Protein AF-A0A9J6B007-F1 (afdb_monomer)

Sequence (286 aa):
MLKQKTQLHWFQEGDANTKYFHALVRGRRRRLFIHQIHNENEECIQGEDNIAHAARAHFQGFFIGQEERVNEDILQLIPRSVTQEQNQSLQAMPTIEELKTVVFSMNPNSAAGPDGMGESFFMSAGISLRKEGNIHWASWESLSFPIDEGGIGFRNLNDVCKALQFKQWWNFRTKNSLWGQYLRAKYCQRANPIAKKFDSGQSLIWKYMMQNKHTMESHISWKLNSVSCQFWWDNWLAIGPLSHHINISVRFNNSSVSQFLIQGSWIEGMLRQHVPPHLVRKILNL

Foldseek 3Di:
DCVVVPLDDDPDPPPDPDPVVVVVVVVLCVLQPDQWFAAPVRDIFGDPVRLVVRVVVQVVPVVVDPPPPPPCVVVVVVPPPADPVNVVVVPDDDDPVRVVVVLCPDDQPDDDDPVRDGSVVSNVVDDDDDDDDDPPDDDLVQQCDPVVSPHVPHHRVVVVVLVVLLVVVVCLVPPPHRVNRSCCSRQVVPHDPQRGDDDSPDDPSSNSNRVCVVVNQLVDEDDLVDQQAFQQQHRPLNPHGVVVVDDPPDDDDRDTPVVQDDPNAGPLVVCVVPDPPVVSVSVNVD

Mean predicted aligned error: 17.23 Å

Secondary structure (DSSP, 8-state):
--HHHH-----SSTT---HHHHHHHHHHHHHT---EEE-TT--EEESHHHHHHHHHHHHHHHHS-------GGGGGGS---S-HHHHHHHHSPPPHHHHHHHHHHS-TTSPP-TT---HHHHHHTS----------PPPHHHHTS-GGGTS--PPPHHHHHHHHHHHHHHHHHH---HHHHHHHHHH-TTS-TTTPPP-TTS-HHHHHHHHHHHHHHHT----TT-TT-BTTTS--SSSS-GGGSS-TTS-----BGGGGEETTEE-HHHHHHHS-HHHHHHHHT-

Structure (mmCIF, N/CA/C/O backbone):
data_AF-A0A9J6B007-F1
#
_entry.id   AF-A0A9J6B007-F1
#
loop_
_atom_site.group_PDB
_atom_site.id
_atom_site.type_symbol
_atom_site.label_atom_id
_atom_site.label_alt_id
_atom_site.label_comp_id
_atom_site.label_asym_id
_atom_site.label_entity_id
_atom_site.label_seq_id
_atom_site.pdbx_PDB_ins_code
_atom_site.Cartn_x
_atom_site.Cartn_y
_atom_site.Cartn_z
_atom_site.occupancy
_atom_site.B_iso_or_equiv
_atom_site.auth_seq_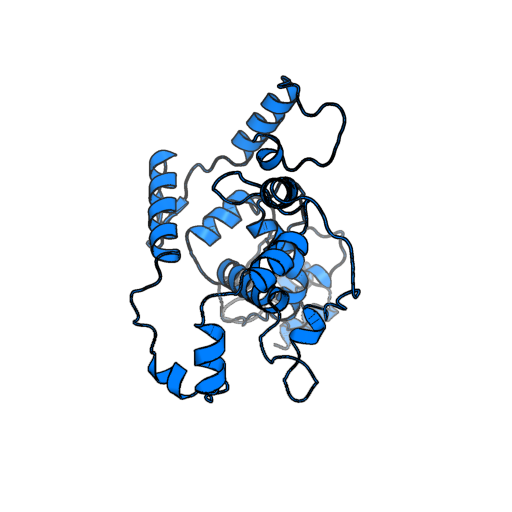id
_atom_site.auth_comp_id
_atom_site.auth_asym_id
_atom_site.auth_atom_id
_atom_site.pdbx_PDB_model_num
ATOM 1 N N . MET A 1 1 ? -7.713 22.031 21.524 1.00 40.72 1 MET A N 1
ATOM 2 C CA . MET A 1 1 ? -8.161 21.793 20.127 1.00 40.72 1 MET A CA 1
ATOM 3 C C . MET A 1 1 ? -7.049 21.921 19.064 1.00 40.72 1 MET A C 1
ATOM 5 O O . MET A 1 1 ? -7.009 21.102 18.156 1.00 40.72 1 MET A O 1
ATOM 9 N N . LEU A 1 2 ? -6.111 22.881 19.147 1.00 36.78 2 LEU A N 1
ATOM 10 C CA . LEU A 1 2 ? -5.024 23.040 18.150 1.00 36.78 2 LEU A CA 1
ATOM 11 C C . LEU A 1 2 ? -3.841 22.059 18.315 1.00 36.78 2 LEU A C 1
ATOM 13 O O . LEU A 1 2 ? -3.191 21.726 17.328 1.00 36.78 2 LEU A O 1
ATOM 17 N N . LYS A 1 3 ? -3.640 21.504 19.518 1.00 38.84 3 LYS A N 1
ATOM 18 C CA . LYS A 1 3 ? -2.631 20.470 19.834 1.00 38.84 3 LYS A CA 1
ATOM 19 C C . LYS A 1 3 ? -2.788 19.176 19.011 1.00 38.84 3 LYS A C 1
ATOM 21 O O . LYS A 1 3 ? -1.799 18.579 18.606 1.00 38.84 3 LYS A O 1
ATOM 26 N N . GLN A 1 4 ? -4.024 18.770 18.700 1.00 41.25 4 GLN A N 1
ATOM 27 C CA . GLN A 1 4 ? -4.300 17.609 17.834 1.00 41.25 4 GLN A CA 1
ATOM 28 C C . GLN A 1 4 ? -4.013 17.891 16.349 1.00 41.25 4 GLN A C 1
ATOM 30 O O . GLN A 1 4 ? -3.715 16.966 15.596 1.00 41.25 4 GLN A O 1
ATOM 35 N N . LYS A 1 5 ? -4.066 19.159 15.914 1.00 40.66 5 LYS A N 1
ATOM 36 C CA . LYS A 1 5 ? -3.877 19.542 14.505 1.00 40.66 5 LYS A CA 1
ATOM 37 C C . LYS A 1 5 ? -2.405 19.683 14.101 1.00 40.66 5 LYS A C 1
ATOM 39 O O . LYS A 1 5 ? -2.116 19.665 12.906 1.00 40.66 5 LYS A O 1
ATOM 44 N N . THR A 1 6 ? -1.477 19.817 15.051 1.00 47.88 6 THR A N 1
ATOM 45 C CA . THR A 1 6 ? -0.079 20.190 14.760 1.00 47.88 6 THR A CA 1
ATOM 46 C C . THR A 1 6 ? 0.936 19.040 14.789 1.00 47.88 6 THR A C 1
ATOM 48 O O . THR A 1 6 ? 2.002 19.215 14.207 1.00 47.88 6 THR A O 1
ATOM 51 N N . GLN A 1 7 ? 0.627 17.867 15.370 1.00 47.12 7 GLN A N 1
ATOM 52 C CA . GLN A 1 7 ? 1.520 16.681 15.453 1.00 47.12 7 GLN A CA 1
ATOM 53 C C . GLN A 1 7 ? 3.013 17.009 15.723 1.00 47.12 7 GLN A C 1
ATOM 55 O O . GLN A 1 7 ? 3.903 16.435 15.095 1.00 47.12 7 GLN A O 1
ATOM 60 N N . LEU A 1 8 ? 3.306 17.940 16.638 1.00 40.19 8 LEU A N 1
ATOM 61 C CA . LEU A 1 8 ? 4.673 18.311 17.023 1.00 40.19 8 LEU A CA 1
ATOM 62 C C . LEU A 1 8 ? 4.908 17.980 18.499 1.00 40.19 8 LEU A C 1
ATOM 64 O O . LEU A 1 8 ? 4.163 18.425 19.366 1.00 40.19 8 LEU A O 1
ATOM 68 N N . HIS A 1 9 ? 5.955 17.196 18.764 1.00 38.97 9 HIS A N 1
ATOM 69 C CA . HIS A 1 9 ? 6.338 16.719 20.095 1.00 38.97 9 HIS A CA 1
ATOM 70 C C . HIS A 1 9 ? 7.473 17.565 20.696 1.00 38.97 9 HIS A C 1
ATOM 72 O O . HIS A 1 9 ? 8.446 17.017 21.199 1.00 38.97 9 HIS A O 1
ATOM 78 N N . TRP A 1 10 ? 7.384 18.895 20.611 1.00 43.38 10 TRP A N 1
ATOM 79 C CA .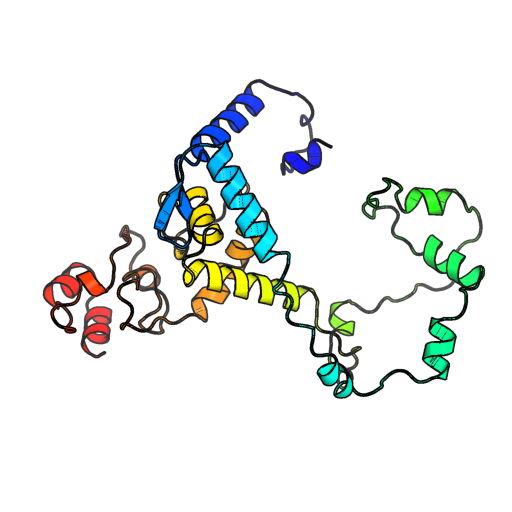 TRP A 1 10 ? 8.344 19.795 21.261 1.00 43.38 10 TRP A CA 1
ATOM 80 C C . TRP A 1 10 ? 7.592 20.775 22.157 1.00 43.38 10 TRP A C 1
ATOM 82 O O . TRP A 1 10 ? 6.838 21.638 21.710 1.00 43.38 10 TRP A O 1
ATOM 92 N N . PHE A 1 11 ? 7.742 20.515 23.450 1.00 41.44 11 PHE A N 1
ATOM 93 C CA . PHE A 1 11 ? 7.058 21.118 24.578 1.00 41.44 11 PHE A CA 1
ATOM 94 C C . PHE A 1 11 ? 7.972 22.209 25.134 1.00 41.44 11 PHE A C 1
ATOM 96 O O . PHE A 1 11 ? 8.909 21.871 25.843 1.00 41.44 11 PHE A O 1
ATOM 103 N N . GLN A 1 12 ? 7.741 23.472 24.750 1.00 40.38 12 GLN A N 1
ATOM 104 C CA . GLN A 1 12 ? 7.971 24.656 25.605 1.00 40.38 12 GLN A CA 1
ATOM 105 C C . GLN A 1 12 ? 7.639 26.019 24.967 1.00 40.38 12 GLN A C 1
ATOM 107 O O . GLN A 1 12 ? 7.780 27.013 25.652 1.00 40.38 12 GLN A O 1
ATOM 112 N N . GLU A 1 13 ? 7.125 26.113 23.731 1.00 37.84 13 GLU A N 1
ATOM 113 C CA . GLU A 1 13 ? 6.651 27.410 23.172 1.00 37.84 13 GLU A CA 1
ATOM 114 C C . GLU A 1 13 ? 5.420 27.283 22.243 1.00 37.84 13 GLU A C 1
ATOM 116 O O . GLU A 1 13 ? 5.118 28.148 21.422 1.00 37.84 13 GLU A O 1
ATOM 121 N N . GLY A 1 14 ? 4.689 26.169 22.335 1.00 41.31 14 GLY A N 1
ATOM 122 C CA . GLY A 1 14 ? 3.718 25.726 21.324 1.00 41.31 14 GLY A CA 1
ATOM 123 C C . GLY A 1 14 ? 2.384 26.478 21.227 1.00 41.31 14 GLY A C 1
ATOM 124 O O . GLY A 1 14 ? 1.476 25.942 20.595 1.00 41.31 14 GLY A O 1
ATOM 125 N N . ASP A 1 15 ? 2.247 27.665 21.823 1.00 43.34 15 ASP A N 1
ATOM 126 C CA . ASP A 1 15 ? 0.985 28.431 21.834 1.00 43.34 15 ASP A CA 1
ATOM 127 C C . ASP A 1 15 ? 1.060 29.778 21.086 1.00 43.34 15 ASP A C 1
ATOM 129 O O . ASP A 1 15 ? 0.048 30.443 20.866 1.00 43.34 15 ASP A O 1
ATOM 133 N N . ALA A 1 16 ? 2.243 30.186 20.613 1.00 49.12 16 ALA A N 1
ATOM 134 C CA . ALA A 1 16 ? 2.380 31.433 19.866 1.00 49.12 16 ALA A CA 1
ATOM 135 C C . ALA A 1 16 ? 2.059 31.234 18.371 1.00 49.12 16 ALA A C 1
ATOM 137 O O . ALA A 1 16 ? 2.747 30.515 17.644 1.00 49.12 16 ALA A O 1
ATOM 138 N N . ASN A 1 17 ? 1.033 31.934 17.881 1.00 47.94 17 ASN A N 1
ATOM 139 C CA . ASN A 1 17 ? 0.617 31.985 16.474 1.00 47.94 17 ASN A CA 1
ATOM 140 C C . ASN A 1 17 ? 1.615 32.792 15.607 1.00 47.94 17 ASN A C 1
ATOM 142 O O . ASN A 1 17 ? 1.296 33.854 15.071 1.00 47.94 17 ASN A O 1
ATOM 146 N N . THR A 1 18 ? 2.869 32.341 15.525 1.00 61.72 18 THR A N 1
ATOM 147 C CA . THR A 1 18 ? 3.968 33.112 14.926 1.00 61.72 18 THR A CA 1
ATOM 148 C C . THR A 1 18 ? 3.932 33.125 13.392 1.00 61.72 18 THR A C 1
ATOM 150 O O . THR A 1 18 ? 3.437 32.206 12.729 1.00 61.72 18 THR A O 1
ATOM 153 N N . LYS A 1 19 ? 4.544 34.159 12.790 1.00 66.38 19 LYS A N 1
ATOM 154 C CA . LYS A 1 19 ? 4.758 34.256 11.330 1.00 66.38 19 LYS A CA 1
ATOM 155 C C . LYS A 1 19 ? 5.472 33.019 10.760 1.00 66.38 19 LYS A C 1
ATOM 157 O O . LYS A 1 19 ? 5.214 32.654 9.612 1.00 66.38 19 LYS A O 1
ATOM 162 N N . TYR A 1 20 ? 6.318 32.367 11.562 1.00 63.69 20 TYR A N 1
ATOM 163 C CA . TYR A 1 20 ? 7.012 31.128 11.214 1.00 63.69 20 TYR A CA 1
ATOM 164 C C . TYR A 1 20 ? 6.032 29.974 10.952 1.00 63.69 20 TYR A C 1
ATOM 166 O O . TYR A 1 20 ? 6.089 29.357 9.885 1.00 63.69 20 TYR A O 1
ATOM 174 N N . PHE A 1 21 ? 5.061 29.741 11.844 1.00 58.62 21 PHE A N 1
ATOM 175 C CA . PHE A 1 21 ? 4.048 28.697 11.646 1.00 58.62 21 PHE A CA 1
ATOM 176 C C . PHE A 1 21 ? 3.160 28.976 10.428 1.00 58.62 21 PHE A C 1
ATOM 178 O O . PHE A 1 21 ? 2.920 28.075 9.622 1.00 58.62 21 PHE A O 1
ATOM 185 N N . HIS A 1 22 ? 2.752 30.231 10.208 1.00 68.81 22 HIS A N 1
ATOM 186 C CA . HIS A 1 22 ? 2.016 30.617 8.993 1.00 68.81 22 HIS A CA 1
ATOM 187 C C . HIS A 1 22 ? 2.833 30.421 7.714 1.00 68.81 22 HIS A C 1
ATOM 189 O O . HIS A 1 22 ? 2.282 30.046 6.677 1.00 68.81 22 HIS A O 1
ATOM 195 N N . ALA A 1 23 ? 4.143 30.675 7.741 1.00 68.50 23 ALA A N 1
ATOM 196 C CA . ALA A 1 23 ? 5.026 30.421 6.604 1.00 68.50 23 ALA A CA 1
ATOM 197 C C . ALA A 1 23 ? 5.160 28.916 6.312 1.00 68.50 23 ALA A C 1
ATOM 199 O O . ALA A 1 23 ? 5.027 28.513 5.155 1.00 68.50 23 ALA A O 1
ATOM 200 N N . LEU A 1 24 ? 5.319 28.085 7.347 1.00 64.12 24 LEU A N 1
ATOM 201 C CA . LEU A 1 24 ? 5.351 26.622 7.240 1.00 64.12 24 LEU A CA 1
ATOM 202 C C . LEU A 1 24 ? 4.040 26.052 6.685 1.00 64.12 24 LEU A C 1
ATOM 204 O O . LEU A 1 24 ? 4.060 25.246 5.752 1.00 64.12 24 LEU A O 1
ATOM 208 N N . VAL A 1 25 ? 2.896 26.503 7.208 1.00 61.72 25 VAL A N 1
ATOM 209 C CA . VAL A 1 25 ? 1.567 26.083 6.735 1.00 61.72 25 VAL A CA 1
ATOM 210 C C . VAL A 1 25 ? 1.342 26.524 5.289 1.00 61.72 25 VAL A C 1
ATOM 212 O O . VAL A 1 25 ? 0.914 25.706 4.476 1.00 61.72 25 VAL A O 1
ATOM 215 N N . ARG A 1 26 ? 1.682 27.768 4.919 1.00 71.31 26 ARG A N 1
ATOM 216 C CA . ARG A 1 26 ? 1.598 28.244 3.522 1.00 71.31 26 ARG A CA 1
ATOM 217 C C . ARG A 1 26 ? 2.539 27.484 2.589 1.00 71.31 26 ARG A C 1
ATOM 219 O O . ARG A 1 26 ? 2.165 27.190 1.457 1.00 71.31 26 ARG A O 1
ATOM 226 N N . GLY A 1 27 ? 3.742 27.145 3.051 1.00 67.44 27 GLY A N 1
ATOM 227 C CA . GLY A 1 27 ? 4.690 26.306 2.317 1.00 67.44 27 GLY A CA 1
ATOM 228 C C . GLY A 1 27 ? 4.136 24.903 2.069 1.00 67.44 27 GLY A C 1
ATOM 229 O O . GLY A 1 27 ? 4.145 24.429 0.932 1.00 67.44 27 GLY A O 1
ATOM 230 N N . ARG A 1 28 ? 3.563 24.269 3.102 1.00 64.62 28 ARG A N 1
ATOM 231 C CA . ARG A 1 28 ? 2.862 22.983 2.964 1.00 64.62 28 ARG A CA 1
ATOM 232 C C . ARG A 1 28 ? 1.667 23.078 2.023 1.00 64.62 28 ARG A C 1
ATOM 234 O O . ARG A 1 28 ? 1.557 22.231 1.149 1.00 64.62 28 ARG A O 1
ATOM 241 N N . ARG A 1 29 ? 0.807 24.093 2.166 1.00 66.62 29 ARG A N 1
ATOM 242 C CA . ARG A 1 29 ? -0.369 24.286 1.299 1.00 66.62 29 ARG A CA 1
ATOM 243 C C . ARG A 1 29 ? 0.030 24.428 -0.167 1.00 66.62 29 ARG A C 1
ATOM 245 O O . ARG A 1 29 ? -0.530 23.721 -0.987 1.00 66.62 29 ARG A O 1
ATOM 252 N N . ARG A 1 30 ? 1.048 25.240 -0.481 1.00 70.25 30 ARG A N 1
ATOM 253 C CA . ARG A 1 30 ? 1.569 25.371 -1.855 1.00 70.25 30 ARG A CA 1
ATOM 254 C C . ARG A 1 30 ? 2.119 24.056 -2.403 1.00 70.25 30 ARG A C 1
ATOM 256 O O . ARG A 1 30 ? 1.820 23.698 -3.531 1.00 70.25 30 ARG A O 1
ATOM 263 N N . ARG A 1 31 ? 2.896 23.315 -1.608 1.00 64.38 31 ARG A N 1
ATOM 264 C CA . ARG A 1 31 ? 3.483 22.031 -2.035 1.00 64.38 31 ARG A CA 1
ATOM 265 C C . ARG A 1 31 ? 2.446 20.912 -2.202 1.00 64.38 31 ARG A C 1
ATOM 267 O O . ARG A 1 31 ? 2.670 19.986 -2.976 1.00 64.38 31 ARG A O 1
ATOM 274 N N . LEU A 1 32 ? 1.363 20.961 -1.433 1.00 61.88 32 LEU A N 1
ATOM 275 C CA . LEU A 1 32 ? 0.311 19.942 -1.409 1.00 61.88 32 LEU A CA 1
ATOM 276 C C . LEU A 1 32 ? -0.916 20.338 -2.239 1.00 61.88 32 LEU A C 1
ATOM 278 O O . LEU A 1 32 ? -1.914 19.624 -2.187 1.00 61.88 32 LEU A O 1
ATOM 282 N N . PHE A 1 33 ? -0.859 21.462 -2.959 1.00 75.19 33 PHE A N 1
ATOM 283 C CA . PHE A 1 33 ? -1.954 21.915 -3.803 1.00 75.19 33 PHE A CA 1
ATOM 284 C C . PHE A 1 33 ? -2.137 20.948 -4.975 1.00 75.19 33 PHE A C 1
ATOM 286 O O . PHE A 1 33 ? -1.169 20.550 -5.625 1.00 75.19 33 PHE A O 1
ATOM 293 N N . ILE A 1 34 ? -3.381 20.545 -5.214 1.00 76.06 34 ILE A N 1
ATOM 294 C CA . ILE A 1 34 ? -3.740 19.599 -6.268 1.00 76.06 34 ILE A CA 1
ATOM 295 C C . ILE A 1 34 ? -4.436 20.401 -7.355 1.00 76.06 34 ILE A C 1
ATOM 297 O O . ILE A 1 34 ? -5.525 20.916 -7.136 1.00 76.06 34 ILE A O 1
ATOM 301 N N . HIS A 1 35 ? -3.786 20.524 -8.510 1.00 80.50 35 HIS A N 1
ATOM 302 C CA . HIS A 1 35 ? -4.323 21.293 -9.633 1.00 80.50 35 HIS A CA 1
ATOM 303 C C . HIS A 1 35 ? -5.437 20.543 -10.373 1.00 80.50 35 HIS A C 1
ATOM 305 O O . HIS A 1 35 ? -6.400 21.162 -10.815 1.00 80.50 35 HIS A O 1
ATOM 311 N N . GLN A 1 36 ? -5.301 19.219 -10.493 1.00 83.50 36 GLN A N 1
ATOM 312 C CA . GLN A 1 36 ? -6.248 18.361 -11.197 1.00 83.50 36 GLN A CA 1
ATOM 313 C C . GLN A 1 36 ? -6.203 16.922 -10.672 1.00 83.50 36 GLN A C 1
ATOM 315 O O . GLN A 1 36 ? -5.173 16.483 -10.146 1.00 83.50 36 GLN A O 1
ATOM 320 N N . ILE A 1 37 ? -7.303 16.194 -10.841 1.00 82.44 37 ILE A N 1
ATOM 321 C CA . ILE A 1 37 ? -7.431 14.747 -10.600 1.00 82.44 37 ILE A CA 1
ATOM 322 C C . ILE A 1 37 ? -8.117 14.103 -11.812 1.00 82.44 37 ILE A C 1
ATOM 324 O O . ILE A 1 37 ? -8.832 14.796 -12.528 1.00 82.44 37 ILE A O 1
ATOM 328 N N . HIS A 1 38 ? -7.945 12.798 -12.025 1.00 78.81 38 HIS A N 1
ATOM 329 C CA . HIS A 1 38 ? -8.751 12.049 -12.993 1.00 78.81 38 HIS A CA 1
ATOM 330 C C . HIS A 1 38 ? -9.739 11.143 -12.253 1.00 78.81 38 HIS A C 1
ATOM 332 O O . HIS A 1 38 ? -9.398 10.574 -11.211 1.00 78.81 38 HIS A O 1
ATOM 338 N N . ASN A 1 39 ? -10.968 11.034 -12.755 1.00 76.19 39 ASN A N 1
ATOM 339 C CA . ASN A 1 39 ? -11.951 10.099 -12.205 1.00 76.19 39 ASN A CA 1
ATOM 340 C C . ASN A 1 39 ? -11.747 8.670 -12.750 1.00 76.19 39 ASN A C 1
ATOM 342 O O . ASN A 1 39 ? -10.788 8.388 -13.468 1.00 76.19 39 ASN A O 1
ATOM 346 N N . GLU A 1 40 ? -12.631 7.748 -12.362 1.00 72.25 40 GLU A N 1
ATOM 347 C CA . GLU A 1 40 ? -12.581 6.336 -12.780 1.00 72.25 40 GLU A CA 1
ATOM 348 C C . GLU A 1 40 ? -12.834 6.145 -14.287 1.00 72.25 40 GLU A C 1
ATOM 350 O O . GLU A 1 40 ? -12.397 5.145 -14.846 1.00 72.25 40 GLU A O 1
ATOM 355 N N . ASN A 1 41 ? -13.439 7.138 -14.948 1.00 78.12 41 ASN A N 1
ATOM 356 C CA . ASN A 1 41 ? -13.678 7.181 -16.393 1.00 78.12 41 ASN A CA 1
ATOM 357 C C . ASN A 1 41 ? -12.581 7.960 -17.153 1.00 78.12 41 ASN A C 1
ATOM 359 O O . ASN A 1 41 ? -12.782 8.347 -18.298 1.00 78.12 41 ASN A O 1
ATOM 363 N N . GLU A 1 42 ? -11.437 8.225 -16.509 1.00 75.94 42 GLU A N 1
ATOM 364 C CA . GLU A 1 42 ? -10.293 8.994 -17.034 1.00 75.94 42 GLU A CA 1
ATOM 365 C C . GLU A 1 42 ? -10.553 10.486 -17.329 1.00 75.94 42 GLU A C 1
ATOM 367 O O . GLU A 1 42 ? -9.658 11.201 -17.795 1.00 75.94 42 GLU A O 1
ATOM 372 N N . GLU A 1 43 ? -11.721 11.017 -16.971 1.00 82.06 43 GLU A N 1
ATOM 373 C CA . GLU A 1 43 ? -12.053 12.426 -17.178 1.00 82.06 43 GLU A CA 1
ATOM 374 C C . GLU A 1 43 ? -11.252 13.326 -16.229 1.00 82.06 43 GLU A C 1
ATOM 376 O O . GLU A 1 43 ? -11.123 13.054 -15.031 1.00 82.06 43 GLU A O 1
ATOM 381 N N . CYS A 1 44 ? -10.720 14.426 -16.767 1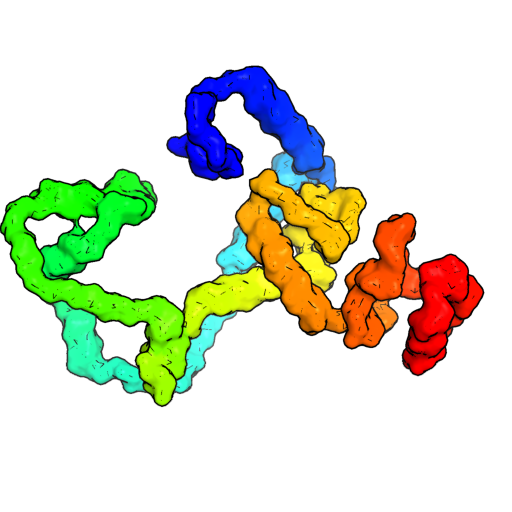.00 84.62 44 CYS A N 1
ATOM 382 C CA . CYS A 1 44 ? -9.938 15.396 -16.008 1.00 84.62 44 CYS A CA 1
ATOM 383 C C . CYS A 1 44 ? -10.856 16.339 -15.218 1.00 84.62 44 CYS A C 1
ATOM 385 O O . CYS A 1 44 ? -11.651 17.081 -15.792 1.00 84.62 44 CYS A O 1
ATOM 387 N N . ILE A 1 45 ? -10.704 16.347 -13.895 1.00 86.19 45 ILE A N 1
ATOM 388 C CA . ILE A 1 45 ? -11.424 17.223 -12.973 1.00 86.19 45 ILE A CA 1
ATOM 389 C C . ILE A 1 45 ? -10.458 18.288 -12.457 1.00 86.19 45 ILE A C 1
ATOM 391 O O . ILE A 1 45 ? -9.441 17.985 -11.827 1.00 86.19 45 ILE A O 1
ATOM 395 N N . GLN A 1 46 ? -10.809 19.550 -12.696 1.00 86.44 46 GLN A N 1
ATOM 396 C CA . GLN A 1 46 ? -10.050 20.725 -12.271 1.00 86.44 46 GLN A CA 1
ATOM 397 C C . GLN A 1 46 ? -10.904 21.639 -11.387 1.00 86.44 46 GLN A C 1
ATOM 399 O O . GLN A 1 46 ? -12.132 21.667 -11.497 1.00 86.44 46 GLN A O 1
ATOM 404 N N . GLY A 1 47 ? -10.237 22.408 -10.526 1.00 85.00 47 GLY A N 1
ATOM 405 C CA . GLY A 1 47 ? -10.873 23.333 -9.584 1.00 85.00 47 GLY A CA 1
ATOM 406 C C . GLY A 1 47 ? -11.067 22.731 -8.190 1.00 85.00 47 GLY A C 1
ATOM 407 O O . GLY A 1 47 ? -11.443 21.570 -8.046 1.00 85.00 47 GLY A O 1
ATOM 408 N N . GLU A 1 48 ? -10.796 23.529 -7.153 1.00 78.06 48 GLU A N 1
ATOM 409 C CA . GLU A 1 48 ? -10.783 23.081 -5.751 1.00 78.06 48 GLU A CA 1
ATOM 410 C C . GLU A 1 48 ? -12.130 22.483 -5.315 1.00 78.06 48 GLU A C 1
ATOM 412 O O . GLU A 1 48 ? -12.158 21.388 -4.751 1.00 78.06 48 GLU A O 1
ATOM 417 N N . ASP A 1 49 ? -13.242 23.139 -5.658 1.00 83.75 49 ASP A N 1
ATOM 418 C CA . ASP A 1 49 ? -14.589 22.685 -5.294 1.00 83.75 49 ASP A CA 1
ATOM 419 C C . ASP A 1 49 ? -14.985 21.386 -6.002 1.00 83.75 49 ASP A C 1
ATOM 421 O O . ASP A 1 49 ? -15.542 20.479 -5.377 1.00 83.75 49 ASP A O 1
ATOM 425 N N . ASN A 1 50 ? -14.641 21.255 -7.284 1.00 83.75 50 ASN A N 1
ATOM 426 C CA . ASN A 1 50 ? -14.921 20.055 -8.071 1.00 83.75 50 ASN A CA 1
ATOM 427 C C . ASN A 1 50 ? -14.098 18.864 -7.567 1.00 83.75 50 ASN A C 1
ATOM 429 O O . ASN A 1 50 ? -14.629 17.767 -7.394 1.00 83.75 50 ASN A O 1
ATOM 433 N N . ILE A 1 51 ? -12.816 19.093 -7.259 1.00 84.56 51 ILE A N 1
ATOM 434 C CA . ILE A 1 51 ? -11.929 18.090 -6.657 1.00 84.56 51 ILE A CA 1
ATOM 435 C C . ILE A 1 51 ? -12.471 17.654 -5.290 1.00 84.56 51 ILE A C 1
ATOM 437 O O . ILE A 1 51 ? -12.513 16.457 -4.993 1.00 84.56 51 ILE A O 1
ATOM 441 N N . ALA A 1 52 ? -12.921 18.600 -4.461 1.00 81.56 52 ALA A N 1
ATOM 442 C CA . ALA A 1 52 ? -13.517 18.302 -3.163 1.00 81.56 52 ALA A CA 1
ATOM 443 C C . ALA A 1 52 ? -14.834 17.521 -3.297 1.00 81.56 52 ALA A C 1
ATOM 445 O O . ALA A 1 52 ? -15.061 16.573 -2.542 1.00 81.56 52 ALA A O 1
ATOM 446 N N . HIS A 1 53 ? -15.692 17.882 -4.255 1.00 85.31 53 HIS A N 1
ATOM 447 C CA . HIS A 1 53 ? -16.939 17.171 -4.527 1.00 85.31 53 HIS A CA 1
ATOM 448 C C . HIS A 1 53 ? -16.680 15.731 -4.984 1.00 85.31 53 HIS A C 1
ATOM 450 O O . HIS A 1 53 ? -17.224 14.804 -4.385 1.00 85.31 53 HIS A O 1
ATOM 456 N N . ALA A 1 54 ? -15.789 15.535 -5.958 1.00 85.19 54 ALA A N 1
ATOM 457 C CA . ALA A 1 54 ? -15.408 14.212 -6.447 1.00 85.19 54 ALA A CA 1
ATOM 458 C C . ALA A 1 54 ? -14.813 13.335 -5.334 1.00 85.19 54 ALA A C 1
ATOM 460 O O . ALA A 1 54 ? -15.173 12.166 -5.198 1.00 85.19 54 ALA A O 1
ATOM 461 N N . ALA A 1 55 ? -13.954 13.909 -4.484 1.00 79.12 55 ALA A N 1
ATOM 462 C CA . ALA A 1 55 ? -13.417 13.203 -3.327 1.00 79.12 55 ALA A CA 1
ATOM 463 C C . ALA A 1 55 ? -14.526 12.793 -2.345 1.00 79.12 55 ALA A C 1
ATOM 465 O O . ALA A 1 55 ? -14.552 11.643 -1.910 1.00 79.12 55 ALA A O 1
ATOM 466 N N . ARG A 1 56 ? -15.456 13.701 -2.010 1.00 81.19 56 ARG A N 1
ATOM 467 C CA . ARG A 1 56 ? -16.585 13.390 -1.115 1.00 81.19 56 ARG A CA 1
ATOM 468 C C . ARG A 1 56 ? -17.453 12.263 -1.665 1.00 81.19 56 ARG A C 1
ATOM 470 O O . ARG A 1 56 ? -17.687 11.313 -0.928 1.00 81.19 56 ARG A O 1
ATOM 477 N N . ALA A 1 57 ? -17.864 12.342 -2.929 1.00 83.12 57 ALA A N 1
ATOM 478 C CA . ALA A 1 57 ? -18.711 11.331 -3.561 1.00 83.12 57 ALA A CA 1
ATOM 479 C C . ALA A 1 57 ? -18.036 9.948 -3.571 1.00 83.12 57 ALA A C 1
ATOM 481 O O . ALA A 1 57 ? -18.635 8.960 -3.149 1.00 83.12 57 ALA A O 1
ATOM 482 N N . HIS A 1 58 ? -16.757 9.889 -3.960 1.00 77.94 58 HIS A N 1
ATOM 483 C CA . HIS A 1 58 ? -15.994 8.639 -3.975 1.00 77.94 58 HIS A CA 1
ATOM 484 C C . HIS A 1 58 ? -15.849 8.034 -2.574 1.00 77.94 58 HIS A C 1
ATOM 486 O O . HIS A 1 58 ? -16.100 6.847 -2.384 1.00 77.94 58 HIS A O 1
ATOM 492 N N . PHE A 1 59 ? -15.469 8.832 -1.568 1.00 75.44 59 PHE A N 1
ATOM 493 C CA . PHE A 1 59 ? -15.319 8.310 -0.208 1.00 75.44 59 PHE A CA 1
ATOM 494 C C . PHE A 1 59 ? -16.658 7.970 0.444 1.00 75.44 59 PHE A C 1
ATOM 496 O O . PHE A 1 59 ? -16.708 7.007 1.201 1.00 75.44 59 PHE A O 1
ATOM 503 N N . GLN A 1 60 ? -17.740 8.691 0.138 1.00 77.75 60 GLN A N 1
ATOM 504 C CA . GLN A 1 60 ? -19.081 8.306 0.576 1.00 77.75 60 GLN A CA 1
ATOM 505 C C . GLN A 1 60 ? -19.443 6.920 0.047 1.00 77.75 60 GLN A C 1
ATOM 507 O O . GLN A 1 60 ? -19.738 6.056 0.859 1.00 77.75 60 GLN A O 1
ATOM 512 N N . GLY A 1 61 ? -19.320 6.663 -1.257 1.00 71.06 61 GLY A N 1
ATOM 513 C CA . GLY A 1 61 ? -19.576 5.327 -1.812 1.00 71.06 61 GLY A CA 1
ATOM 514 C C . GLY A 1 61 ? -18.577 4.253 -1.358 1.00 71.06 61 GLY A C 1
ATOM 515 O O . GLY A 1 61 ? -18.899 3.073 -1.341 1.00 71.06 61 GLY A O 1
ATOM 516 N N . PHE A 1 62 ? -17.359 4.634 -0.967 1.00 69.69 62 PHE A N 1
ATOM 517 C CA . PHE A 1 62 ? -16.379 3.692 -0.422 1.00 69.69 62 PHE A CA 1
ATOM 518 C C . PHE A 1 62 ? -16.685 3.282 1.027 1.00 69.69 62 PHE A C 1
ATOM 520 O O . PHE A 1 62 ? -16.467 2.129 1.397 1.00 69.69 62 PHE A O 1
ATOM 527 N N . PHE A 1 63 ? -17.132 4.225 1.865 1.00 63.03 63 PHE A N 1
ATOM 528 C CA . PHE A 1 63 ? -17.432 3.982 3.282 1.00 63.03 63 PHE A CA 1
ATOM 529 C C . PHE A 1 63 ? -18.868 3.507 3.519 1.00 63.03 63 PHE A C 1
ATOM 531 O O . PHE A 1 63 ? -19.113 2.775 4.475 1.00 63.03 63 PHE A O 1
ATOM 538 N N . ILE A 1 64 ? -19.798 3.897 2.651 1.00 67.12 64 ILE A N 1
ATOM 539 C CA . ILE A 1 64 ? -21.138 3.326 2.556 1.00 67.12 64 ILE A CA 1
ATOM 540 C C . ILE A 1 64 ? -20.973 2.105 1.650 1.00 67.12 64 ILE A C 1
ATOM 542 O O . ILE A 1 64 ? -21.059 2.218 0.433 1.00 67.12 64 ILE A O 1
ATOM 546 N N . GLY A 1 65 ? -20.590 0.967 2.236 1.00 55.34 65 GLY A N 1
ATOM 547 C CA . GLY A 1 65 ? -20.416 -0.282 1.491 1.00 55.34 65 GLY A CA 1
ATOM 548 C C . GLY A 1 65 ? -21.642 -0.597 0.630 1.00 55.34 65 GLY A C 1
ATOM 549 O O . GLY A 1 65 ? -22.746 -0.147 0.934 1.00 55.34 65 GLY A O 1
ATOM 550 N N . GLN A 1 66 ? -21.448 -1.358 -0.452 1.00 57.16 66 GLN A N 1
ATOM 551 C CA . GLN A 1 66 ? -22.577 -1.830 -1.256 1.00 57.16 66 GLN A CA 1
ATOM 552 C C . GLN A 1 66 ? -23.593 -2.525 -0.345 1.00 57.16 66 GLN A C 1
ATOM 554 O O . GLN A 1 66 ? -23.188 -3.243 0.570 1.00 57.16 66 GLN A O 1
ATOM 559 N N . GLU A 1 67 ? -24.890 -2.310 -0.585 1.00 56.41 67 GLU A N 1
ATOM 560 C CA . GLU A 1 67 ? -26.001 -2.983 0.106 1.00 56.41 67 GLU A CA 1
ATOM 561 C C . GLU A 1 67 ? -26.056 -4.491 -0.221 1.00 56.41 67 GLU A C 1
ATOM 563 O O . GLU A 1 67 ? -27.114 -5.067 -0.469 1.00 56.41 67 GLU A O 1
ATOM 568 N N . GLU A 1 68 ? -24.918 -5.178 -0.234 1.00 60.12 68 GLU A N 1
ATOM 569 C CA . GLU A 1 68 ? -24.923 -6.618 -0.079 1.00 60.12 68 GLU A CA 1
ATOM 570 C C . GLU A 1 68 ? -25.381 -6.877 1.353 1.00 60.12 68 GLU A C 1
ATOM 572 O O . GLU A 1 68 ? -24.659 -6.604 2.317 1.00 60.12 68 GLU A O 1
ATOM 577 N N . ARG A 1 69 ? -26.628 -7.344 1.499 1.00 59.16 69 ARG A N 1
ATOM 578 C CA . ARG A 1 69 ? -27.123 -7.875 2.770 1.00 59.16 69 ARG A CA 1
ATOM 579 C C . ARG A 1 69 ? -26.044 -8.798 3.317 1.00 59.16 69 ARG A C 1
ATOM 581 O O . ARG A 1 69 ? -25.663 -9.758 2.647 1.00 59.16 69 ARG A O 1
ATOM 588 N N . VAL A 1 70 ? -25.545 -8.487 4.511 1.00 60.34 70 VAL A N 1
ATOM 589 C CA . VAL A 1 70 ? -24.655 -9.394 5.229 1.00 60.34 70 VAL A CA 1
ATOM 590 C C . VAL A 1 70 ? -25.384 -10.727 5.287 1.00 60.34 70 VAL A C 1
ATOM 592 O O . VAL A 1 70 ? -26.507 -10.794 5.782 1.00 60.34 70 VAL A O 1
ATOM 595 N N . ASN A 1 71 ? -24.795 -11.762 4.690 1.00 67.19 71 ASN A N 1
ATOM 596 C CA . ASN A 1 71 ? -25.391 -13.083 4.721 1.00 67.19 71 ASN A CA 1
ATOM 597 C C . ASN A 1 71 ? -25.302 -13.605 6.160 1.00 67.19 71 ASN A C 1
ATOM 599 O O . ASN A 1 71 ? -24.273 -14.143 6.570 1.00 67.19 71 ASN A O 1
ATOM 603 N N . GLU A 1 72 ? -26.369 -13.403 6.930 1.00 69.69 72 GLU A N 1
ATOM 604 C CA . GLU A 1 72 ? -26.469 -13.848 8.318 1.00 69.69 72 GLU A CA 1
ATOM 605 C C . GLU A 1 72 ? -26.488 -15.377 8.442 1.00 69.69 72 GLU A C 1
ATOM 607 O O . GLU A 1 72 ? -26.194 -15.892 9.519 1.00 69.69 72 GLU A O 1
ATOM 612 N N . ASP A 1 73 ? -26.712 -16.123 7.352 1.00 75.56 73 ASP A N 1
ATOM 613 C CA . ASP A 1 73 ? -26.626 -17.587 7.366 1.00 75.56 73 ASP A CA 1
ATOM 614 C C . ASP A 1 73 ? -25.214 -18.057 7.747 1.00 75.56 73 ASP A C 1
ATOM 616 O O . ASP A 1 73 ? -25.056 -19.104 8.373 1.00 75.56 73 ASP A O 1
ATOM 620 N N . ILE A 1 74 ? -24.172 -17.257 7.467 1.00 71.88 74 ILE A N 1
ATOM 621 C CA . ILE A 1 74 ? -22.804 -17.574 7.905 1.00 71.88 74 ILE A CA 1
ATOM 622 C C . ILE A 1 74 ? -22.659 -17.541 9.432 1.00 71.88 74 ILE A C 1
ATOM 624 O O . ILE A 1 74 ? -21.807 -18.237 9.983 1.00 71.88 74 ILE A O 1
ATOM 628 N N . LEU A 1 75 ? -23.498 -16.767 10.130 1.00 66.56 75 LEU A N 1
ATOM 629 C CA . LEU A 1 75 ? -23.502 -16.710 11.592 1.00 66.56 75 LEU A CA 1
ATOM 630 C C . LEU A 1 75 ? -24.031 -18.016 12.196 1.00 66.56 75 LEU A C 1
ATOM 632 O O . LEU A 1 75 ? -23.668 -18.340 13.322 1.00 66.56 75 LEU A O 1
ATOM 636 N N . GLN A 1 76 ? -24.811 -18.804 11.444 1.00 72.44 76 GLN A N 1
ATOM 637 C CA . GLN A 1 76 ? -25.259 -20.134 11.876 1.00 72.44 76 GLN A CA 1
ATOM 638 C C . GLN A 1 76 ? -24.116 -21.160 11.914 1.00 72.44 76 GLN A C 1
ATOM 640 O O . GLN A 1 76 ? -24.224 -22.170 12.606 1.00 72.44 76 GLN A O 1
ATOM 645 N N . LEU A 1 77 ? -23.011 -20.906 11.200 1.00 73.88 77 LEU A N 1
ATOM 646 C CA . LEU A 1 77 ? -21.807 -21.744 11.253 1.00 73.88 77 LEU A CA 1
ATOM 647 C C . LEU A 1 77 ? -20.957 -21.475 12.499 1.00 73.88 77 LEU A C 1
ATOM 649 O O . LEU A 1 77 ? -20.058 -22.259 12.803 1.00 73.88 77 LEU A O 1
ATOM 653 N N . ILE A 1 78 ? -21.205 -20.368 13.206 1.00 71.06 78 ILE A N 1
ATOM 654 C CA . ILE A 1 78 ? -20.507 -20.056 14.449 1.00 71.06 78 ILE A CA 1
ATOM 655 C C . ILE A 1 78 ? -21.130 -20.928 15.547 1.00 71.06 78 ILE A C 1
ATOM 657 O O . ILE A 1 78 ? -22.315 -20.767 15.852 1.00 71.06 78 ILE A O 1
ATOM 661 N N . PRO A 1 79 ? -20.371 -21.859 16.151 1.00 72.31 79 PRO A N 1
ATOM 662 C CA . PRO A 1 79 ? -20.898 -22.692 17.218 1.00 72.31 79 PRO A CA 1
ATOM 663 C C . PRO A 1 79 ? -21.374 -21.816 18.380 1.00 72.31 79 PRO A C 1
ATOM 665 O O . PRO A 1 79 ? -20.753 -20.813 18.735 1.00 72.31 79 PRO A O 1
ATOM 668 N N . ARG A 1 80 ? -22.512 -22.192 18.967 1.00 69.25 80 ARG A N 1
ATOM 669 C CA . ARG A 1 80 ? -23.141 -21.452 20.061 1.00 69.25 80 ARG A CA 1
ATOM 670 C C . ARG A 1 80 ? -22.309 -21.616 21.335 1.00 69.25 80 ARG A C 1
ATOM 672 O O . ARG A 1 80 ? -22.517 -22.550 22.100 1.00 69.25 80 ARG A O 1
ATOM 679 N N . SER A 1 81 ? -21.365 -20.703 21.542 1.00 71.69 81 SER A N 1
ATOM 680 C CA . SER A 1 81 ? -20.423 -20.738 22.672 1.00 71.69 81 SER A CA 1
ATOM 681 C C . SER A 1 81 ? -20.969 -20.136 23.971 1.00 71.69 81 SER A C 1
ATOM 683 O O . SER A 1 81 ? -20.308 -20.235 24.998 1.00 71.69 81 SER A O 1
ATOM 685 N N . VAL A 1 82 ? -22.152 -19.509 23.939 1.00 75.44 82 VAL A N 1
ATOM 686 C CA . VAL A 1 82 ? -22.784 -18.882 25.112 1.00 75.44 82 VAL A CA 1
ATOM 687 C C . VAL A 1 82 ? -24.082 -19.612 25.445 1.00 75.44 82 VAL A C 1
ATOM 689 O O . VAL A 1 82 ? -24.984 -19.712 24.601 1.00 75.44 82 VAL A O 1
ATOM 692 N N . THR A 1 83 ? -24.179 -20.138 26.667 1.00 85.44 83 THR A N 1
ATOM 693 C CA . THR A 1 83 ? -25.389 -20.826 27.138 1.00 85.44 83 THR A CA 1
ATOM 694 C C . THR A 1 83 ? -26.529 -19.838 27.373 1.00 85.44 83 THR A C 1
ATOM 696 O O . THR A 1 83 ? -26.334 -18.623 27.470 1.00 85.44 83 THR A O 1
ATOM 699 N N . GLN A 1 84 ? -27.755 -20.355 27.463 1.00 80.56 84 GLN A N 1
ATOM 700 C CA . GLN A 1 84 ? -28.920 -19.525 27.758 1.00 80.56 84 GLN A CA 1
ATOM 701 C C . GLN A 1 84 ? -28.772 -18.835 29.126 1.00 80.56 84 GLN A C 1
ATOM 703 O O . GLN A 1 84 ? -29.106 -17.656 29.227 1.00 80.56 84 GLN A O 1
ATOM 708 N N . GLU A 1 85 ? -28.214 -19.512 30.141 1.00 83.19 85 GLU A N 1
ATOM 709 C CA . GLU A 1 85 ? -27.968 -18.891 31.451 1.00 83.19 85 GLU A CA 1
ATOM 710 C C . GLU A 1 85 ? -26.902 -17.794 31.383 1.00 83.19 85 GLU A C 1
ATOM 712 O O . GLU A 1 85 ? -27.079 -16.732 31.976 1.00 83.19 85 GLU A O 1
ATOM 717 N N . GLN A 1 86 ? -25.816 -18.001 30.630 1.00 77.56 86 GLN A N 1
ATOM 718 C CA . GLN A 1 86 ? -24.787 -16.972 30.449 1.00 77.56 86 GLN A CA 1
ATOM 719 C C . GLN A 1 86 ? -25.355 -15.736 29.745 1.00 77.56 86 GLN A C 1
ATOM 721 O O . GLN A 1 86 ? -25.096 -14.614 30.172 1.00 77.56 86 GLN A O 1
ATOM 726 N N . ASN A 1 87 ? -26.188 -15.927 28.718 1.00 80.81 87 ASN A N 1
ATOM 727 C CA . ASN A 1 87 ? -26.878 -14.819 28.058 1.00 80.81 87 ASN A CA 1
ATOM 728 C C . ASN A 1 87 ? -27.847 -14.094 28.999 1.00 80.81 87 ASN A C 1
ATOM 730 O O . ASN A 1 87 ? -27.890 -12.867 28.987 1.00 80.81 87 ASN A O 1
ATOM 734 N N . GLN A 1 88 ? -28.601 -14.822 29.827 1.00 84.31 88 GLN A N 1
ATOM 735 C CA . GLN A 1 88 ? -29.476 -14.214 30.835 1.00 84.31 88 GLN A CA 1
ATOM 736 C C . GLN A 1 88 ? -28.677 -13.411 31.867 1.00 84.31 88 GLN A C 1
ATOM 738 O O . GLN A 1 88 ? -29.093 -12.317 32.234 1.00 84.31 88 GLN A O 1
ATOM 743 N N . SER A 1 89 ? -27.511 -13.911 32.281 1.00 80.62 89 SER A N 1
ATOM 744 C CA . SER A 1 89 ? -26.608 -13.194 33.183 1.00 80.62 89 SER A CA 1
ATOM 745 C C . SER A 1 89 ? -26.013 -11.937 32.541 1.00 80.62 89 SER A C 1
ATOM 747 O O . SER A 1 89 ? -25.911 -10.920 33.213 1.00 80.62 89 SER A O 1
ATOM 749 N N . LEU A 1 90 ? -25.637 -11.981 31.258 1.00 74.19 90 LEU A N 1
ATOM 750 C CA . LEU A 1 90 ? -25.076 -10.836 30.524 1.00 74.19 90 LEU A CA 1
ATOM 751 C C . LEU A 1 90 ? -26.121 -9.758 30.192 1.00 74.19 90 LEU A C 1
ATOM 753 O O . LEU A 1 90 ? -25.765 -8.603 29.977 1.00 74.19 90 LEU A O 1
ATOM 757 N N . GLN A 1 91 ? -27.399 -10.138 30.115 1.00 76.25 91 GLN A N 1
ATOM 758 C CA . GLN A 1 91 ? -28.525 -9.226 29.880 1.00 76.25 91 GLN A CA 1
ATOM 759 C C . GLN A 1 91 ? -29.172 -8.718 31.176 1.00 76.25 91 GLN A C 1
ATOM 761 O O . GLN A 1 91 ? -30.063 -7.868 31.118 1.00 76.25 91 GLN A O 1
ATOM 766 N N . ALA A 1 92 ? -28.765 -9.239 32.336 1.00 81.19 92 ALA A N 1
ATOM 767 C CA . ALA A 1 92 ? -29.261 -8.769 33.618 1.00 81.19 92 ALA A CA 1
ATOM 768 C C . ALA A 1 92 ? -28.821 -7.319 33.867 1.00 81.19 92 ALA A C 1
ATOM 770 O O . ALA A 1 92 ? -27.755 -6.883 33.433 1.00 81.19 92 ALA A O 1
ATOM 771 N N . MET A 1 93 ? -29.655 -6.560 34.581 1.00 73.06 93 MET A N 1
ATOM 772 C CA . MET A 1 93 ? -29.282 -5.214 35.009 1.00 73.06 93 MET A CA 1
ATOM 773 C C . MET A 1 93 ? -28.053 -5.294 35.925 1.00 73.06 93 MET A C 1
ATOM 775 O O . MET A 1 93 ? -28.089 -6.064 36.890 1.00 73.06 93 MET A O 1
ATOM 779 N N . PRO A 1 94 ? -26.997 -4.503 35.662 1.00 74.25 94 PRO A N 1
ATOM 780 C CA . PRO A 1 94 ? -25.793 -4.538 36.476 1.00 74.25 94 PRO A CA 1
ATOM 781 C C . PRO A 1 94 ? -26.115 -4.082 37.896 1.00 74.25 94 PRO A C 1
ATOM 783 O O . PRO A 1 94 ? -26.909 -3.156 38.116 1.00 74.25 94 PRO A O 1
ATOM 786 N N . THR A 1 95 ? -25.497 -4.737 38.873 1.00 79.00 95 THR A N 1
ATOM 787 C CA . THR A 1 95 ? -25.684 -4.376 40.279 1.00 79.00 95 THR A CA 1
ATOM 788 C C . THR A 1 95 ? -24.950 -3.078 40.597 1.00 79.00 95 THR A C 1
ATOM 790 O O . THR A 1 95 ? -24.018 -2.658 39.902 1.00 79.00 95 THR A O 1
ATOM 793 N N . ILE A 1 96 ? -25.360 -2.408 41.675 1.00 72.94 96 ILE A N 1
ATOM 794 C CA . ILE A 1 96 ? -24.710 -1.160 42.083 1.00 72.94 96 ILE A CA 1
ATOM 795 C C . ILE A 1 96 ? -23.246 -1.402 42.484 1.00 72.94 96 ILE A C 1
ATOM 797 O O . ILE A 1 96 ? -22.404 -0.522 42.311 1.00 72.94 96 ILE A O 1
ATOM 801 N N . GLU A 1 97 ? -22.921 -2.596 42.979 1.00 72.75 97 GLU A N 1
ATOM 802 C CA . GLU A 1 97 ? -21.563 -3.041 43.293 1.00 72.75 97 GLU A CA 1
ATOM 803 C C . GLU A 1 97 ? -20.708 -3.230 42.031 1.00 72.75 97 GLU A C 1
ATOM 805 O O . GLU A 1 97 ? -19.552 -2.801 42.001 1.00 72.75 97 GLU A O 1
ATOM 810 N N . GLU A 1 98 ? -21.273 -3.818 40.974 1.00 73.06 98 GLU A N 1
ATOM 811 C CA . GLU A 1 98 ? -20.599 -4.001 39.684 1.00 73.06 98 GLU A CA 1
ATOM 812 C C . GLU A 1 98 ? -20.312 -2.653 39.015 1.00 73.06 98 GLU A C 1
ATOM 814 O O . GLU A 1 98 ? -19.172 -2.377 38.636 1.00 73.06 98 GLU A O 1
ATOM 819 N N . LEU A 1 99 ? -21.305 -1.757 38.979 1.00 69.38 99 LEU A N 1
ATOM 820 C CA . LEU A 1 99 ? -21.140 -0.398 38.455 1.00 69.38 99 LEU A CA 1
ATOM 821 C C . LEU A 1 99 ? -20.053 0.376 39.204 1.00 69.38 99 LEU A C 1
ATOM 823 O O . LEU A 1 99 ? -19.204 1.011 38.577 1.00 69.38 99 LEU A O 1
ATOM 827 N N . LYS A 1 100 ? -20.044 0.296 40.541 1.00 64.88 100 LYS A N 1
ATOM 828 C CA . LYS A 1 100 ? -18.986 0.896 41.366 1.00 64.88 100 LYS A CA 1
ATOM 829 C C . LYS A 1 100 ? -17.623 0.326 40.983 1.00 64.88 100 LYS A C 1
ATOM 831 O O . LYS A 1 100 ? -16.700 1.085 40.711 1.00 64.88 100 LYS A O 1
ATOM 836 N N . THR A 1 101 ? -17.500 -0.994 40.908 1.00 68.38 101 THR A N 1
ATOM 837 C CA . THR A 1 101 ? -16.229 -1.663 40.601 1.00 68.38 101 THR A CA 1
ATOM 838 C C . THR A 1 101 ? -15.689 -1.240 39.234 1.00 68.38 101 THR A C 1
ATOM 840 O O . THR A 1 101 ? -14.514 -0.889 39.120 1.00 68.38 101 THR A O 1
ATOM 843 N N . VAL A 1 102 ? -16.552 -1.183 38.216 1.00 69.94 102 VAL A N 1
ATOM 844 C CA . VAL A 1 102 ? -16.185 -0.772 36.855 1.00 69.94 102 VAL A CA 1
ATOM 845 C C . VAL A 1 102 ? -15.740 0.690 36.824 1.00 69.94 102 VAL A C 1
ATOM 847 O O . VAL A 1 102 ? -14.617 0.956 36.398 1.00 69.94 102 VAL A O 1
ATOM 850 N N . VAL A 1 103 ? -16.548 1.622 37.345 1.00 64.88 103 VAL A N 1
ATOM 851 C CA . VAL A 1 103 ? -16.228 3.066 37.368 1.00 64.88 103 VAL A CA 1
ATOM 852 C C . VAL A 1 103 ? -14.934 3.351 38.138 1.00 64.88 103 VAL A C 1
ATOM 854 O O . VAL A 1 103 ? -14.141 4.191 37.717 1.00 64.88 103 VAL A O 1
ATOM 857 N N . PHE A 1 104 ? -14.667 2.628 39.229 1.00 67.88 104 PHE A N 1
ATOM 858 C CA . PHE A 1 104 ? -13.446 2.812 40.023 1.00 67.88 104 PHE A CA 1
ATOM 859 C C . PHE A 1 104 ? -12.213 2.080 39.470 1.00 67.88 104 PHE A C 1
ATOM 861 O O . PHE A 1 104 ? -11.096 2.386 39.892 1.00 67.88 104 PHE A O 1
ATOM 868 N N . SER A 1 105 ? -12.386 1.156 38.521 1.00 65.38 105 SER A N 1
ATOM 869 C CA . SER A 1 105 ? -11.287 0.486 37.802 1.00 65.38 105 SER A CA 1
ATOM 870 C C . SER A 1 105 ? -10.833 1.218 36.527 1.00 65.38 105 SER A C 1
ATOM 872 O O . SER A 1 105 ? -9.847 0.813 35.908 1.00 65.38 105 SER A O 1
ATOM 874 N N . MET A 1 106 ? -11.528 2.295 36.141 1.00 66.75 106 MET A N 1
ATOM 875 C CA . MET A 1 106 ? -11.227 3.108 34.956 1.00 66.75 106 MET A CA 1
ATOM 876 C C . MET A 1 106 ? -9.884 3.849 35.064 1.00 66.75 106 MET A C 1
ATOM 878 O O . MET A 1 106 ? -9.380 4.123 36.157 1.00 66.75 106 MET A O 1
ATOM 882 N N . ASN A 1 107 ? -9.287 4.187 33.916 1.00 64.56 107 ASN A N 1
ATOM 883 C CA . ASN A 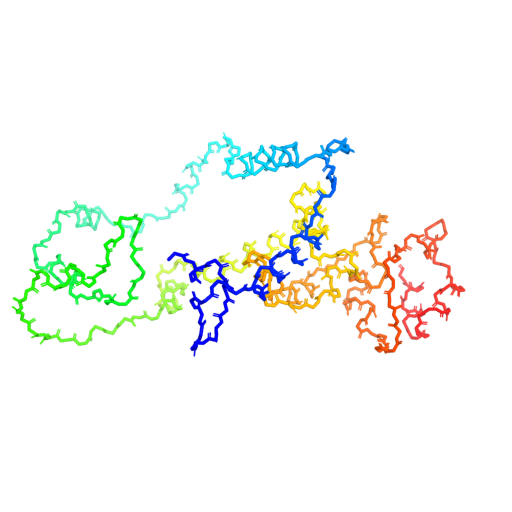1 107 ? -8.008 4.889 33.869 1.00 64.56 107 ASN A CA 1
ATOM 884 C C . ASN A 1 107 ? -8.256 6.407 33.799 1.00 64.56 107 ASN A C 1
ATOM 886 O O . ASN A 1 107 ? -8.670 6.925 32.765 1.00 64.56 107 ASN A O 1
ATOM 890 N N . PRO A 1 108 ? -7.906 7.181 34.838 1.00 61.25 108 PRO A N 1
ATOM 891 C CA . PRO A 1 108 ? -8.214 8.612 34.890 1.00 61.25 108 PRO A CA 1
ATOM 892 C C . PRO A 1 108 ? -7.548 9.446 33.779 1.00 61.25 108 PRO A C 1
ATOM 894 O O . PRO A 1 108 ? -7.920 10.602 33.586 1.00 61.25 108 PRO A O 1
ATOM 897 N N . ASN A 1 109 ? -6.583 8.877 33.045 1.00 59.03 109 ASN A N 1
ATOM 898 C CA . ASN A 1 109 ? -5.898 9.513 31.918 1.00 59.03 109 ASN A CA 1
ATOM 899 C C . ASN A 1 109 ? -6.417 9.072 30.535 1.00 59.03 109 ASN A C 1
ATOM 901 O O . ASN A 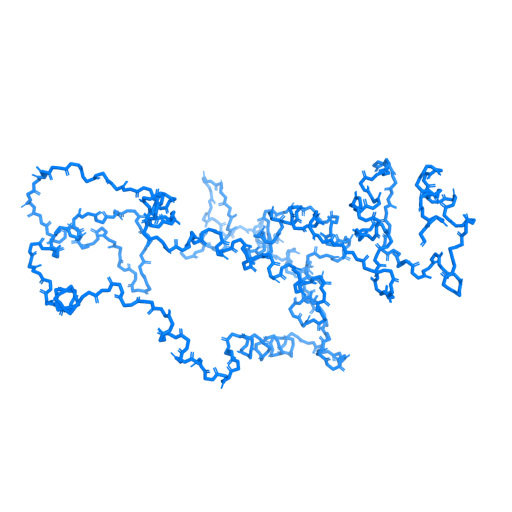1 109 ? -5.810 9.430 29.520 1.00 59.03 109 ASN A O 1
ATOM 905 N N . SER A 1 110 ? -7.498 8.291 30.468 1.00 66.81 110 SER A N 1
ATOM 906 C CA . SER A 1 110 ? -8.152 7.918 29.210 1.00 66.81 110 SER A CA 1
ATOM 907 C C . SER A 1 110 ? -8.685 9.144 28.466 1.00 66.81 110 SER A C 1
ATOM 909 O O . SER A 1 110 ? -9.032 10.171 29.055 1.00 66.81 110 SER A O 1
ATOM 911 N N . ALA A 1 111 ? -8.735 9.053 27.136 1.00 56.09 111 ALA A N 1
ATOM 912 C CA . ALA A 1 111 ? -9.263 10.130 26.308 1.00 56.09 111 ALA A CA 1
ATOM 913 C C . ALA A 1 111 ? -10.776 10.289 26.532 1.00 56.09 111 ALA A C 1
ATOM 915 O O . ALA A 1 111 ? -11.504 9.303 26.521 1.00 56.09 111 ALA A O 1
ATOM 916 N N . ALA A 1 112 ? -11.239 11.531 26.695 1.00 62.97 112 ALA A N 1
ATOM 917 C CA . ALA A 1 112 ? -12.661 11.827 26.840 1.00 62.97 112 ALA A CA 1
ATOM 918 C C . ALA A 1 112 ? -13.460 11.397 25.599 1.00 62.97 112 ALA A C 1
ATOM 920 O O . ALA A 1 112 ? -12.967 11.480 24.465 1.00 62.97 112 ALA A O 1
ATOM 921 N N . GLY A 1 113 ? -14.702 10.976 25.835 1.00 54.09 113 GLY A N 1
ATOM 922 C CA . GLY A 1 113 ? -15.664 10.676 24.785 1.00 54.09 113 GLY A CA 1
ATOM 923 C C . GLY A 1 113 ? -16.074 11.919 23.978 1.00 54.09 113 GLY A C 1
ATOM 924 O O . GLY A 1 113 ? -15.627 13.039 24.250 1.00 54.09 113 GLY A O 1
ATOM 925 N N . PRO A 1 114 ? -16.931 11.754 22.956 1.00 50.84 114 PRO A N 1
ATOM 926 C CA . PRO A 1 114 ? -17.434 12.862 22.137 1.00 50.84 114 PRO A CA 1
ATOM 927 C C . PRO A 1 114 ? -18.252 13.904 22.927 1.00 50.84 114 PRO A C 1
ATOM 929 O O . PRO A 1 114 ? -18.438 15.018 22.444 1.00 50.84 114 PRO A O 1
ATOM 932 N N . ASP A 1 115 ? -18.703 13.560 24.133 1.00 60.47 115 ASP A N 1
ATOM 933 C CA . ASP A 1 115 ? -19.375 14.428 25.107 1.00 60.47 115 ASP A CA 1
ATOM 934 C C . ASP A 1 115 ? -18.409 15.300 25.938 1.00 60.47 115 ASP A C 1
ATOM 936 O O . ASP A 1 115 ? -18.842 16.217 26.634 1.00 60.47 115 ASP A O 1
ATOM 940 N N . GLY A 1 116 ? -17.097 15.057 25.852 1.00 51.75 116 GLY A N 1
ATOM 941 C CA . GLY A 1 116 ? -16.068 15.832 26.545 1.00 51.75 116 GLY A CA 1
ATOM 942 C C . GLY A 1 116 ? -15.915 15.512 28.035 1.00 51.75 116 GLY A C 1
ATOM 943 O O . GLY A 1 116 ? -15.108 16.166 28.700 1.00 51.75 116 GLY A O 1
ATOM 944 N N . MET A 1 117 ? -16.631 14.512 28.558 1.00 56.62 117 MET A N 1
ATOM 945 C CA . MET A 1 117 ? -16.479 14.050 29.938 1.00 56.62 117 MET A CA 1
ATOM 946 C C . MET A 1 117 ? -15.398 12.964 30.002 1.00 56.62 117 MET A C 1
ATOM 948 O O . MET A 1 117 ? -15.455 11.955 29.303 1.00 56.62 117 MET A O 1
ATOM 952 N N . GLY A 1 118 ? -14.360 13.194 30.808 1.00 60.81 118 GLY A N 1
ATOM 953 C CA . GLY A 1 118 ? -13.301 12.211 31.054 1.00 60.81 118 GLY A CA 1
ATOM 954 C C . GLY A 1 118 ? -13.647 11.274 32.211 1.00 60.81 118 GLY A C 1
ATOM 955 O O . GLY A 1 118 ? -14.411 11.639 33.101 1.00 60.81 118 GLY A O 1
ATOM 956 N N . GLU A 1 119 ? -13.030 10.093 32.248 1.00 59.53 119 GLU A N 1
ATOM 957 C CA . GLU A 1 119 ? -13.224 9.084 33.310 1.00 59.53 119 GLU A CA 1
ATOM 958 C C . GLU A 1 119 ? -12.941 9.649 34.722 1.00 59.53 119 GLU A C 1
ATOM 960 O O . GLU A 1 119 ? -13.594 9.277 35.695 1.00 59.53 119 GLU A O 1
ATOM 965 N N . SER A 1 120 ? -12.054 10.647 34.831 1.00 58.38 120 SER A N 1
ATOM 966 C CA . SER A 1 120 ? -11.757 11.363 36.081 1.00 58.38 120 SER A CA 1
ATOM 967 C C . SER A 1 120 ? -12.958 12.095 36.698 1.00 58.38 120 SER A C 1
ATOM 969 O O . SER A 1 120 ? -13.020 12.221 37.921 1.00 58.38 120 SER A O 1
ATOM 971 N N . PHE A 1 121 ? -13.921 12.541 35.884 1.00 61.62 121 PHE A N 1
ATOM 972 C CA . PHE A 1 121 ? -15.147 13.199 36.348 1.00 61.62 121 PHE A CA 1
ATOM 973 C C . PHE A 1 121 ? -16.066 12.216 37.085 1.00 61.62 121 PHE A C 1
ATOM 975 O O . PHE A 1 121 ? -16.567 12.514 38.169 1.00 61.62 121 PHE A O 1
ATOM 982 N N . PHE A 1 122 ? -16.235 11.011 36.535 1.00 60.56 122 PHE A N 1
ATOM 983 C CA . PHE A 1 122 ? -17.063 9.965 37.136 1.00 60.56 122 PHE A CA 1
ATOM 984 C C . PHE A 1 122 ? -16.421 9.388 38.403 1.00 60.56 122 PHE A C 1
ATOM 986 O O . PHE A 1 122 ? -17.122 9.117 39.378 1.00 60.56 122 PHE A O 1
ATOM 993 N N . MET A 1 123 ? -15.087 9.288 38.435 1.00 57.81 123 MET A N 1
ATOM 994 C CA . MET A 1 123 ? -14.349 8.872 39.632 1.00 57.81 123 MET A CA 1
ATOM 995 C C . MET A 1 123 ? -14.402 9.914 40.762 1.00 57.81 123 MET A C 1
ATOM 997 O O . MET A 1 123 ? -14.449 9.529 41.928 1.00 57.81 123 MET A O 1
ATOM 1001 N N . SER A 1 124 ? -14.407 11.224 40.464 1.00 54.44 124 SER A N 1
ATOM 1002 C CA . SER A 1 124 ? -14.424 12.257 41.515 1.00 54.44 124 SER A CA 1
ATOM 1003 C C . SER A 1 124 ? -15.786 12.420 42.193 1.00 54.44 124 SER A C 1
ATOM 1005 O O . SER A 1 124 ? -15.853 12.942 43.303 1.00 54.44 124 SER A O 1
ATOM 1007 N N . ALA A 1 125 ? -16.871 12.004 41.536 1.00 53.69 125 ALA A N 1
ATOM 1008 C CA . ALA A 1 125 ? -18.233 12.134 42.051 1.00 53.69 125 ALA A CA 1
ATOM 1009 C C . ALA A 1 125 ? -18.607 11.071 43.109 1.00 53.69 125 ALA A C 1
ATOM 1011 O O . ALA A 1 125 ? -19.603 11.241 43.809 1.00 53.69 125 ALA A O 1
ATOM 1012 N N . GLY A 1 126 ? -17.817 10.000 43.271 1.00 48.91 126 GLY A N 1
ATOM 1013 C CA . GLY A 1 126 ? -18.036 8.957 44.280 1.00 48.91 126 GLY A CA 1
ATOM 1014 C C . GLY A 1 126 ? -16.808 8.762 45.168 1.00 48.91 126 GLY A C 1
ATOM 1015 O O . GLY A 1 126 ? -15.838 8.146 44.744 1.00 48.91 126 GLY A O 1
ATOM 1016 N N . ILE A 1 127 ? -16.822 9.264 46.406 1.00 39.41 127 ILE A N 1
ATOM 1017 C CA . ILE A 1 127 ? -15.677 9.152 47.328 1.00 39.41 127 ILE A CA 1
ATOM 1018 C C . ILE A 1 127 ? -15.953 8.159 48.471 1.00 39.41 127 ILE A C 1
ATOM 1020 O O . ILE A 1 127 ? -16.997 8.210 49.115 1.00 39.41 127 ILE A O 1
ATOM 1024 N N . SER A 1 128 ? -14.910 7.358 48.742 1.00 42.44 128 SER A N 1
ATOM 1025 C CA . SER A 1 128 ? -14.610 6.483 49.893 1.00 42.44 128 SER A CA 1
ATOM 1026 C C . SER A 1 128 ? -15.088 5.030 49.833 1.00 42.44 128 SER A C 1
ATOM 1028 O O . SER A 1 128 ? -16.174 4.707 50.290 1.00 42.44 128 SER A O 1
ATOM 1030 N N . LEU A 1 129 ? -14.202 4.141 49.361 1.00 37.50 129 LEU A N 1
ATOM 1031 C CA . LEU A 1 129 ? -13.569 3.046 50.124 1.00 37.50 129 LEU A CA 1
ATOM 1032 C C . LEU A 1 129 ? -12.425 2.444 49.275 1.00 37.50 129 LEU A C 1
ATOM 1034 O O . LEU A 1 129 ? -12.470 2.460 48.048 1.00 37.50 129 LEU A O 1
ATOM 1038 N N . ARG A 1 130 ? -11.346 1.985 49.920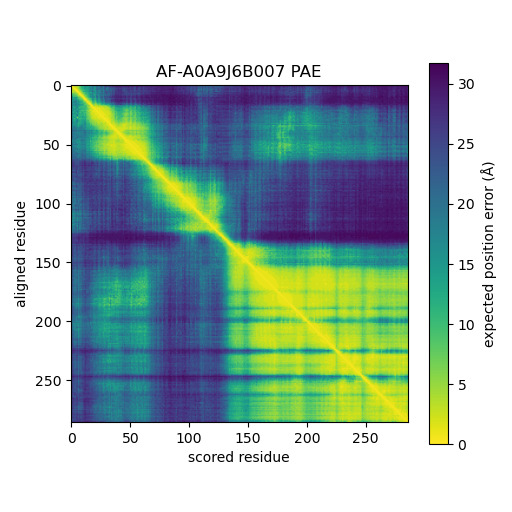 1.00 38.72 130 ARG A N 1
ATOM 1039 C CA . ARG A 1 130 ? -10.085 1.569 49.279 1.00 38.72 130 ARG A CA 1
ATOM 1040 C C . ARG A 1 130 ? -9.934 0.040 49.302 1.00 38.72 130 ARG A C 1
ATOM 1042 O O . ARG A 1 130 ? -10.114 -0.548 50.356 1.00 38.72 130 ARG A O 1
ATOM 1049 N N . LYS A 1 131 ? -9.475 -0.501 48.163 1.00 49.06 131 LYS A N 1
ATOM 1050 C CA . LYS A 1 131 ? -8.667 -1.720 47.909 1.00 49.06 131 LYS A CA 1
ATOM 1051 C C . LYS A 1 131 ? -9.033 -3.042 48.606 1.00 49.06 131 LYS A C 1
ATOM 1053 O O . LYS A 1 131 ? -8.630 -3.246 49.743 1.00 49.06 131 LYS A O 1
ATOM 1058 N N . GLU A 1 132 ? -9.451 -4.018 47.796 1.00 37.22 132 GLU A N 1
ATOM 1059 C CA . GLU A 1 132 ? -9.008 -5.416 47.918 1.00 37.22 132 GLU A CA 1
ATOM 1060 C C . GLU A 1 132 ? -8.707 -6.014 46.529 1.00 37.22 132 GLU A C 1
ATOM 1062 O O . GLU A 1 132 ? -9.481 -5.838 45.595 1.00 37.22 132 GLU A O 1
ATOM 1067 N N . GLY A 1 133 ? -7.554 -6.687 46.402 1.00 45.91 133 GLY A N 1
ATOM 1068 C CA . GLY A 1 133 ? -7.142 -7.485 45.236 1.00 45.91 133 GLY A CA 1
ATOM 1069 C C . GLY A 1 133 ? -6.580 -6.703 44.040 1.00 45.91 133 GLY A C 1
ATOM 1070 O O . GLY A 1 133 ? -7.296 -5.986 43.350 1.00 45.91 133 GLY A O 1
ATOM 1071 N N . ASN A 1 134 ? -5.290 -6.871 43.726 1.00 39.53 134 ASN A N 1
ATOM 1072 C CA . ASN A 1 134 ? -4.780 -6.460 42.414 1.00 39.53 134 ASN A CA 1
ATOM 1073 C C . ASN A 1 134 ? -5.375 -7.407 41.360 1.00 39.53 134 ASN A C 1
ATOM 1075 O O . ASN A 1 134 ? -4.987 -8.571 41.292 1.00 39.53 134 ASN A O 1
ATOM 1079 N N . ILE A 1 135 ? -6.308 -6.915 40.543 1.00 51.41 135 ILE A N 1
ATOM 1080 C CA . ILE A 1 135 ? -6.779 -7.643 39.361 1.00 51.41 135 ILE A CA 1
ATOM 1081 C C . ILE A 1 135 ? -5.589 -7.785 38.408 1.00 51.41 135 ILE A C 1
ATOM 1083 O O . ILE A 1 135 ? -5.070 -6.798 37.881 1.00 51.41 135 ILE A O 1
ATOM 1087 N N . HIS A 1 136 ? -5.138 -9.020 38.206 1.00 43.31 136 HIS A N 1
ATOM 1088 C CA . HIS A 1 136 ? -4.149 -9.343 37.190 1.00 43.31 136 HIS A CA 1
ATOM 1089 C C . HIS A 1 136 ? -4.859 -9.444 35.841 1.00 43.31 136 HIS A C 1
ATOM 1091 O O . HIS A 1 136 ? -5.385 -10.491 35.476 1.00 43.31 136 HIS A O 1
ATOM 1097 N N . TRP A 1 137 ? -4.902 -8.331 35.111 1.00 50.06 137 TRP A N 1
ATOM 1098 C CA . TRP A 1 137 ? -5.398 -8.316 33.739 1.00 50.06 137 TRP A CA 1
ATOM 1099 C C . TRP A 1 137 ? -4.476 -9.159 32.852 1.00 50.06 137 TRP A C 1
ATOM 1101 O O . TRP A 1 137 ? -3.277 -8.888 32.761 1.00 50.06 137 TRP A O 1
ATOM 1111 N N . ALA A 1 138 ? -5.035 -10.181 32.202 1.00 55.44 138 ALA A N 1
ATOM 1112 C CA . ALA A 1 138 ? -4.349 -10.899 31.136 1.00 55.44 138 ALA A CA 1
ATOM 1113 C C . ALA A 1 138 ? -4.044 -9.926 29.985 1.00 55.44 138 ALA A C 1
ATOM 1115 O O . ALA A 1 138 ? -4.826 -9.010 29.709 1.00 55.44 138 ALA A O 1
ATOM 1116 N N . SER A 1 139 ? -2.898 -10.086 29.322 1.00 60.22 139 SER A N 1
ATOM 1117 C CA . SER A 1 139 ? -2.533 -9.183 28.233 1.00 60.22 139 SER A CA 1
ATOM 1118 C C . SER A 1 139 ? -3.475 -9.387 27.042 1.00 60.22 139 SER A C 1
ATOM 1120 O O . SER A 1 139 ? -3.939 -10.494 26.770 1.00 60.22 139 SER A O 1
ATOM 1122 N N . TRP A 1 140 ? -3.743 -8.319 26.288 1.00 64.31 140 TRP A N 1
ATOM 1123 C CA . TRP A 1 140 ? -4.529 -8.410 25.049 1.00 64.31 140 TRP A CA 1
ATOM 1124 C C . TRP A 1 140 ? -3.967 -9.441 24.065 1.00 64.31 140 TRP A C 1
ATOM 1126 O O . TRP A 1 140 ? -4.716 -10.051 23.311 1.00 64.31 140 TRP A O 1
ATOM 1136 N N . GLU A 1 141 ? -2.650 -9.640 24.096 1.00 68.75 141 GLU A N 1
ATOM 1137 C CA . GLU A 1 141 ? -1.959 -10.655 23.312 1.00 68.75 141 GLU A CA 1
ATOM 1138 C C . GLU A 1 141 ? -2.308 -12.067 23.796 1.00 68.75 141 GLU A C 1
ATOM 1140 O O . GLU A 1 141 ? -2.747 -12.879 22.985 1.00 68.75 141 GLU A O 1
ATOM 1145 N N . SER A 1 142 ? -2.249 -12.333 25.108 1.00 69.25 142 SER A N 1
ATOM 1146 C CA . SER A 1 142 ? -2.612 -13.647 25.652 1.00 69.25 142 SER A CA 1
ATOM 1147 C C . SER A 1 142 ? -4.089 -13.988 25.456 1.00 69.25 142 SER A C 1
ATOM 1149 O O . SER A 1 142 ? -4.434 -15.136 25.207 1.00 69.25 142 SER A O 1
ATOM 1151 N N . LEU A 1 143 ? -4.972 -12.987 25.513 1.00 72.19 143 LEU A N 1
ATOM 1152 C CA . LEU A 1 143 ? -6.401 -13.196 25.269 1.00 72.19 143 LEU A CA 1
ATOM 1153 C C . LEU A 1 143 ? -6.710 -13.532 23.802 1.00 72.19 143 LEU A C 1
ATOM 1155 O O . LEU A 1 143 ? -7.741 -14.141 23.525 1.00 72.19 143 LEU A O 1
ATOM 1159 N N . SER A 1 144 ? -5.829 -13.147 22.873 1.00 72.44 144 SER A N 1
ATOM 1160 C CA . SER A 1 144 ? -6.028 -13.354 21.436 1.00 72.44 144 SER A CA 1
ATOM 1161 C C . SER A 1 144 ? -5.574 -14.720 20.909 1.00 72.44 144 SER A C 1
ATOM 1163 O O . SER A 1 144 ? -5.768 -15.004 19.726 1.00 72.44 144 SER A O 1
ATOM 1165 N N . PHE A 1 145 ? -4.988 -15.570 21.761 1.00 70.38 145 PHE A N 1
ATOM 1166 C CA . PHE A 1 145 ? -4.667 -16.947 21.384 1.00 70.38 145 PHE A CA 1
ATOM 1167 C C . PHE A 1 145 ? -5.940 -17.783 21.140 1.00 70.38 145 PHE A C 1
ATOM 1169 O O . PHE A 1 145 ? -7.020 -17.449 21.651 1.00 70.38 145 PHE A O 1
ATOM 1176 N N . PRO A 1 146 ? -5.837 -18.873 20.359 1.00 74.19 146 PRO A N 1
ATOM 1177 C CA . PRO A 1 146 ? -6.868 -19.901 20.287 1.00 74.19 146 PRO A CA 1
ATOM 1178 C C . PRO A 1 146 ? -7.260 -20.435 21.674 1.00 74.19 146 PRO A C 1
ATOM 1180 O O . PRO A 1 146 ? -6.471 -20.392 22.620 1.00 74.19 146 PRO A O 1
ATOM 1183 N N . ILE A 1 147 ? -8.489 -20.943 21.801 1.00 70.00 147 ILE A N 1
ATOM 1184 C CA . ILE A 1 147 ? -9.022 -21.447 23.082 1.00 70.00 147 ILE A CA 1
ATOM 1185 C C . ILE A 1 147 ? -8.188 -22.632 23.592 1.00 70.00 147 ILE A C 1
ATOM 1187 O O . ILE A 1 147 ? -7.909 -22.739 24.784 1.00 70.00 147 ILE A O 1
ATOM 1191 N N . ASP A 1 148 ? -7.740 -23.485 22.676 1.00 74.19 148 ASP A N 1
ATOM 1192 C CA . ASP A 1 148 ? -6.854 -24.628 22.903 1.00 74.19 148 ASP A CA 1
ATOM 1193 C C . ASP A 1 148 ? -5.438 -24.238 23.364 1.00 74.19 148 ASP A C 1
ATOM 1195 O O . ASP A 1 148 ? -4.767 -25.040 24.011 1.00 74.19 148 ASP A O 1
ATOM 1199 N N . GLU A 1 149 ? -5.014 -22.995 23.124 1.00 77.75 149 GLU A N 1
ATOM 1200 C CA . GLU A 1 149 ? -3.740 -22.431 23.595 1.00 77.75 149 GLU A CA 1
ATOM 1201 C C . GLU A 1 149 ? -3.911 -21.506 24.820 1.00 77.75 149 GLU A C 1
ATOM 1203 O O . GLU A 1 149 ? -2.963 -20.845 25.247 1.00 77.75 149 GLU A O 1
ATOM 1208 N N . GLY A 1 150 ? -5.109 -21.461 25.420 1.00 62.31 150 GLY A N 1
ATOM 1209 C CA . GLY A 1 150 ? -5.391 -20.693 26.639 1.00 62.31 150 GLY A CA 1
ATOM 1210 C C . GLY A 1 150 ? -5.840 -19.244 26.420 1.00 62.31 150 GLY A C 1
ATOM 1211 O O . GLY A 1 150 ? -5.876 -18.473 27.382 1.00 62.31 150 GLY A O 1
ATOM 1212 N N . GLY A 1 151 ? -6.191 -18.862 25.187 1.00 72.50 151 GLY A N 1
ATOM 1213 C CA . GLY A 1 151 ? -6.828 -17.578 24.882 1.00 72.50 151 GLY A CA 1
ATOM 1214 C C . GLY A 1 151 ? -8.358 -17.660 24.782 1.00 72.50 151 GLY A C 1
ATOM 1215 O O . GLY A 1 151 ? -8.975 -18.673 25.101 1.00 72.50 151 GLY A O 1
ATOM 1216 N N . ILE A 1 152 ? -8.997 -16.570 24.347 1.00 71.88 152 ILE A N 1
ATOM 1217 C CA . ILE A 1 152 ? -10.465 -16.462 24.190 1.00 71.88 152 ILE A CA 1
ATOM 1218 C C . ILE A 1 152 ? -10.891 -16.706 22.727 1.00 71.88 152 ILE A C 1
ATOM 1220 O O . ILE A 1 152 ? -12.077 -16.834 22.426 1.00 71.88 152 ILE A O 1
ATOM 1224 N N . GLY A 1 153 ? -9.940 -16.811 21.793 1.00 66.38 153 GLY A N 1
ATOM 1225 C CA . GLY A 1 153 ? -10.221 -17.147 20.395 1.00 66.38 153 GLY A CA 1
ATOM 1226 C C . GLY A 1 153 ? -10.694 -15.981 19.516 1.00 66.38 153 GLY A C 1
ATOM 1227 O O . GLY A 1 153 ? -11.120 -16.213 18.384 1.00 66.38 153 GLY A O 1
ATOM 1228 N N . PHE A 1 154 ? -10.604 -14.727 19.978 1.00 75.75 154 PHE A N 1
ATOM 1229 C CA . PHE A 1 154 ? -10.782 -13.560 19.105 1.00 75.75 154 PHE A CA 1
ATOM 1230 C C . PHE A 1 154 ? -9.447 -13.124 18.492 1.00 75.75 154 PHE A C 1
ATOM 1232 O O . PHE A 1 154 ? -8.398 -13.178 19.128 1.00 75.75 154 PHE A O 1
ATOM 1239 N N . ARG A 1 155 ? -9.474 -12.651 17.240 1.00 75.38 155 ARG A N 1
ATOM 1240 C CA . ARG A 1 155 ? -8.249 -12.211 16.556 1.00 75.38 155 ARG A CA 1
ATOM 1241 C C . ARG A 1 155 ? -7.669 -10.963 17.206 1.00 75.38 155 ARG A C 1
ATOM 1243 O O . ARG A 1 155 ? -8.397 -10.022 17.520 1.00 75.38 155 ARG A O 1
ATOM 1250 N N . ASN A 1 156 ? -6.344 -10.910 17.292 1.00 78.44 156 ASN A N 1
ATOM 1251 C CA . ASN A 1 156 ? -5.642 -9.734 17.777 1.00 78.44 156 ASN A CA 1
ATOM 1252 C C . ASN A 1 156 ? -5.974 -8.503 16.912 1.00 78.44 156 ASN A C 1
ATOM 1254 O O . ASN A 1 156 ? -5.792 -8.506 15.690 1.00 78.44 156 ASN A O 1
ATOM 1258 N N . LEU A 1 157 ? -6.443 -7.422 17.542 1.00 78.81 157 LEU A N 1
ATOM 1259 C CA . LEU A 1 157 ? -6.834 -6.201 16.833 1.00 78.81 157 LEU A CA 1
ATOM 1260 C C . LEU A 1 157 ? -5.658 -5.568 16.076 1.00 78.81 157 LEU A C 1
ATOM 1262 O O . LEU A 1 157 ? -5.860 -4.968 15.018 1.00 78.81 157 LEU A O 1
ATOM 1266 N N . ASN A 1 158 ? -4.430 -5.719 16.576 1.00 81.12 158 ASN A N 1
ATOM 1267 C CA . ASN A 1 158 ? -3.234 -5.235 15.896 1.00 81.12 158 ASN A CA 1
ATOM 1268 C C . ASN A 1 158 ? -2.988 -5.996 14.585 1.00 81.12 158 ASN A C 1
ATOM 1270 O O . ASN A 1 158 ? -2.627 -5.379 13.581 1.00 81.12 158 ASN A O 1
ATOM 1274 N N . ASP A 1 159 ? -3.247 -7.304 14.563 1.00 83.06 159 ASP A N 1
ATOM 1275 C CA . ASP A 1 159 ? -3.125 -8.122 13.354 1.00 83.06 159 ASP A CA 1
ATOM 1276 C C . ASP A 1 159 ? -4.216 -7.788 12.343 1.00 83.06 159 ASP A C 1
ATOM 1278 O O . ASP A 1 159 ? -3.931 -7.635 11.154 1.00 83.06 159 ASP A O 1
ATOM 1282 N N . VAL A 1 160 ? -5.449 -7.571 12.811 1.00 84.75 160 VAL A N 1
ATOM 1283 C CA . VAL A 1 160 ? -6.544 -7.075 11.962 1.00 84.75 160 VAL A CA 1
ATOM 1284 C C . VAL A 1 160 ? -6.173 -5.717 11.356 1.00 84.75 160 VAL A C 1
ATOM 1286 O O . VAL A 1 160 ? -6.280 -5.524 10.142 1.00 84.75 160 VAL A O 1
ATOM 1289 N N . CYS A 1 161 ? -5.664 -4.787 12.169 1.00 84.69 161 CYS A N 1
ATOM 1290 C CA . CYS A 1 161 ? -5.197 -3.482 11.705 1.00 84.69 161 CYS A CA 1
ATOM 1291 C C . CYS A 1 161 ? -4.062 -3.605 10.677 1.00 84.69 161 CYS A C 1
ATOM 1293 O O . CYS A 1 161 ? -4.118 -2.951 9.632 1.00 84.69 161 CYS A O 1
ATOM 1295 N N . LYS A 1 162 ? -3.052 -4.449 10.931 1.00 87.00 162 LYS A N 1
ATOM 1296 C CA . LYS A 1 162 ? -1.957 -4.721 9.983 1.00 87.00 162 LYS A CA 1
ATOM 1297 C C . LYS A 1 162 ? -2.478 -5.306 8.672 1.00 87.00 162 LYS A C 1
ATOM 1299 O O . LYS A 1 162 ? -2.107 -4.813 7.609 1.00 87.00 162 LYS A O 1
ATOM 1304 N N . ALA A 1 163 ? -3.377 -6.286 8.723 1.00 87.00 163 ALA A N 1
ATOM 1305 C CA . ALA A 1 163 ? -3.967 -6.892 7.531 1.00 87.00 163 ALA A CA 1
ATOM 1306 C C . ALA A 1 163 ? -4.756 -5.870 6.691 1.00 87.00 163 ALA A C 1
ATOM 1308 O O . ALA A 1 163 ? -4.656 -5.856 5.461 1.00 87.00 163 ALA A O 1
ATOM 1309 N N . LEU A 1 164 ? -5.492 -4.957 7.330 1.00 86.50 164 LEU A N 1
ATOM 1310 C CA . LEU A 1 164 ? -6.182 -3.868 6.631 1.00 86.50 164 LEU A CA 1
ATOM 1311 C C . LEU A 1 164 ? -5.205 -2.871 6.001 1.00 86.50 164 LEU A C 1
ATOM 1313 O O . LEU A 1 164 ? -5.424 -2.436 4.869 1.00 86.50 164 LEU A O 1
ATOM 1317 N N . GLN A 1 165 ? -4.109 -2.542 6.685 1.00 88.81 165 GLN A N 1
ATOM 1318 C CA . GLN A 1 165 ? -3.038 -1.720 6.111 1.00 88.81 165 GLN A CA 1
ATOM 1319 C C . GLN A 1 165 ? -2.407 -2.415 4.902 1.00 88.81 165 GLN A C 1
ATOM 1321 O O . GLN A 1 165 ? -2.133 -1.760 3.893 1.00 88.81 165 GLN A O 1
ATOM 1326 N N . PHE A 1 166 ? -2.270 -3.743 4.962 1.00 90.31 166 PHE A N 1
ATOM 1327 C CA . PHE A 1 166 ? -1.793 -4.527 3.836 1.00 90.31 166 PHE A CA 1
ATOM 1328 C C . PHE A 1 166 ? -2.749 -4.446 2.647 1.00 90.31 166 PHE A C 1
ATOM 1330 O O . PHE A 1 166 ? -2.359 -4.116 1.526 1.00 90.31 166 PHE A O 1
ATOM 1337 N N . LYS A 1 167 ? -4.041 -4.642 2.892 1.00 89.00 167 LYS A N 1
ATOM 1338 C CA . LYS A 1 167 ? -5.068 -4.490 1.859 1.00 89.00 167 LYS A CA 1
ATOM 1339 C C . LYS A 1 167 ? -5.057 -3.086 1.239 1.00 89.00 167 LYS A C 1
ATOM 1341 O O . LYS A 1 167 ? -5.172 -2.955 0.020 1.00 89.00 167 LYS A O 1
ATOM 1346 N N . GLN A 1 168 ? -4.893 -2.035 2.046 1.00 90.06 168 GLN A N 1
ATOM 1347 C CA . GLN A 1 168 ? -4.830 -0.653 1.557 1.00 90.06 168 GLN A CA 1
ATOM 1348 C C . GLN A 1 168 ? -3.626 -0.417 0.645 1.00 90.06 168 GLN A C 1
ATOM 1350 O O . GLN A 1 168 ? -3.790 0.133 -0.444 1.00 90.06 168 GLN A O 1
ATOM 1355 N N . TRP A 1 169 ? -2.435 -0.858 1.045 1.00 92.19 169 TRP A N 1
ATOM 1356 C CA . TRP A 1 169 ? -1.244 -0.695 0.218 1.00 92.19 169 TRP A CA 1
ATOM 1357 C C . TRP A 1 169 ? -1.311 -1.532 -1.067 1.00 92.19 169 TRP A C 1
ATOM 1359 O O . TRP A 1 169 ? -0.970 -1.034 -2.138 1.00 92.19 169 TRP A O 1
ATOM 1369 N N . TRP A 1 170 ? -1.844 -2.756 -1.010 1.00 90.75 170 TRP A N 1
ATOM 1370 C CA . TRP A 1 170 ? -2.095 -3.558 -2.211 1.00 90.75 170 TRP A CA 1
ATOM 1371 C C . TRP A 1 170 ? -3.038 -2.849 -3.189 1.00 90.75 170 TRP A C 1
ATOM 1373 O O . TRP A 1 170 ? -2.727 -2.724 -4.375 1.00 90.75 170 TRP A O 1
ATOM 1383 N N . ASN A 1 171 ? -4.152 -2.306 -2.691 1.00 89.50 171 ASN A N 1
ATOM 1384 C CA . ASN A 1 171 ? -5.078 -1.519 -3.504 1.00 89.50 171 ASN A CA 1
ATOM 1385 C C . ASN A 1 171 ? -4.400 -0.266 -4.076 1.00 89.50 171 ASN A C 1
ATOM 1387 O O . ASN A 1 171 ? -4.586 0.043 -5.248 1.00 89.50 171 ASN A O 1
ATOM 1391 N N . PHE A 1 172 ? -3.577 0.426 -3.284 1.00 90.38 172 PHE A N 1
ATOM 1392 C CA . PHE A 1 172 ? -2.794 1.578 -3.739 1.00 90.38 172 PHE A CA 1
ATOM 1393 C C . PHE A 1 172 ? -1.830 1.215 -4.878 1.00 90.38 172 PHE A C 1
ATOM 1395 O O . PHE A 1 172 ? -1.585 2.032 -5.769 1.00 90.38 172 PHE A O 1
ATOM 1402 N N . ARG A 1 173 ? -1.269 0.003 -4.859 1.00 88.31 173 ARG A N 1
ATOM 1403 C CA . ARG A 1 173 ? -0.330 -0.492 -5.872 1.00 88.31 173 ARG A CA 1
ATOM 1404 C C . ARG A 1 173 ? -1.008 -0.974 -7.150 1.00 88.31 173 ARG A C 1
ATOM 1406 O O . ARG A 1 173 ? -0.442 -0.773 -8.218 1.00 88.31 173 ARG A O 1
ATOM 1413 N N . THR A 1 174 ? -2.179 -1.595 -7.043 1.00 86.06 174 THR A N 1
ATOM 1414 C CA . THR A 1 174 ? -2.789 -2.355 -8.149 1.00 86.06 174 THR A CA 1
ATOM 1415 C C . THR A 1 174 ? -4.020 -1.703 -8.755 1.00 86.06 174 THR A C 1
ATOM 1417 O O . THR A 1 174 ? -4.258 -1.857 -9.949 1.00 86.06 174 THR A O 1
ATOM 1420 N N . LYS A 1 175 ? -4.805 -0.967 -7.965 1.00 86.12 175 LYS A N 1
ATOM 1421 C CA . LYS A 1 175 ? -6.042 -0.353 -8.447 1.00 86.12 175 LYS A CA 1
ATOM 1422 C C . LYS A 1 175 ? -5.765 1.037 -9.009 1.00 86.12 175 LYS A C 1
ATOM 1424 O O . LYS A 1 175 ? -4.999 1.825 -8.441 1.00 86.12 175 LYS A O 1
ATOM 1429 N N . ASN A 1 176 ? -6.436 1.358 -10.110 1.00 83.06 176 ASN A N 1
ATOM 1430 C CA . ASN A 1 176 ? -6.552 2.729 -10.582 1.00 83.06 176 ASN A CA 1
ATOM 1431 C C . ASN A 1 176 ? -7.766 3.383 -9.912 1.00 83.06 176 ASN A C 1
ATOM 1433 O O . ASN A 1 176 ? -8.848 3.411 -10.479 1.00 83.06 176 ASN A O 1
ATOM 1437 N N . SER A 1 177 ? -7.605 3.837 -8.668 1.00 84.75 177 SER A N 1
ATOM 1438 C CA . SER A 1 177 ? -8.666 4.534 -7.933 1.00 84.75 177 SER A CA 1
ATOM 1439 C C . SER A 1 177 ? -8.319 5.997 -7.704 1.00 84.75 177 SER A C 1
ATOM 1441 O O . SER A 1 177 ? -7.138 6.354 -7.597 1.00 84.75 177 SER A O 1
ATOM 1443 N N . LEU A 1 178 ? -9.346 6.832 -7.532 1.00 82.69 178 LEU A N 1
ATOM 1444 C CA . LEU A 1 178 ? -9.167 8.243 -7.199 1.00 82.69 178 LEU A CA 1
ATOM 1445 C C . LEU A 1 178 ? -8.330 8.421 -5.920 1.00 82.69 178 LEU A C 1
ATOM 1447 O O . LEU A 1 178 ? -7.414 9.244 -5.881 1.00 82.69 178 LEU A O 1
ATOM 1451 N N . TRP A 1 179 ? -8.575 7.601 -4.891 1.00 86.31 179 TRP A N 1
ATOM 1452 C CA . TRP A 1 179 ? -7.758 7.582 -3.672 1.00 86.31 179 TRP A CA 1
ATOM 1453 C C . TRP A 1 179 ? -6.279 7.274 -3.962 1.00 86.31 179 TRP A C 1
ATOM 1455 O O . TRP A 1 179 ? -5.391 7.966 -3.456 1.00 86.31 179 TRP A O 1
ATOM 1465 N N . GLY A 1 180 ? -5.997 6.278 -4.807 1.00 87.81 180 GLY A N 1
ATOM 1466 C CA . GLY A 1 180 ? -4.631 5.922 -5.192 1.00 87.81 180 GLY A CA 1
ATOM 1467 C C . GLY A 1 180 ? -3.930 7.046 -5.956 1.00 87.81 180 GLY A C 1
ATOM 1468 O O . GLY A 1 180 ? -2.800 7.414 -5.621 1.00 87.81 180 GLY A O 1
ATOM 1469 N N . GLN A 1 181 ? -4.616 7.647 -6.931 1.00 84.56 181 GLN A N 1
ATOM 1470 C CA . GLN A 1 181 ? -4.110 8.793 -7.691 1.00 84.56 181 GLN A CA 1
ATOM 1471 C C . GLN A 1 181 ? -3.832 9.998 -6.781 1.00 84.56 181 GLN A C 1
ATOM 1473 O O . GLN A 1 181 ? -2.739 10.568 -6.834 1.00 84.56 181 GLN A O 1
ATOM 1478 N N . TYR A 1 182 ? -4.761 10.324 -5.877 1.00 85.94 182 TYR A N 1
ATOM 1479 C CA . TYR A 1 182 ? -4.595 11.385 -4.883 1.00 85.94 182 TYR A CA 1
ATOM 1480 C C . TYR A 1 182 ? -3.348 11.164 -4.019 1.00 85.94 182 TYR A C 1
ATOM 1482 O O . TYR A 1 182 ? -2.526 12.068 -3.850 1.00 85.94 182 TYR A O 1
ATOM 1490 N N . LEU A 1 183 ? -3.158 9.954 -3.485 1.00 88.50 183 LEU A N 1
ATOM 1491 C CA . LEU A 1 183 ? -1.996 9.642 -2.652 1.00 88.50 183 LEU A CA 1
ATOM 1492 C C . LEU A 1 183 ? -0.679 9.714 -3.432 1.00 88.50 183 LEU A C 1
ATOM 1494 O O . LEU A 1 183 ? 0.314 10.222 -2.898 1.00 88.50 183 LEU A O 1
ATOM 1498 N N . ARG A 1 184 ? -0.658 9.266 -4.695 1.00 87.31 184 ARG A N 1
ATOM 1499 C CA . ARG A 1 184 ? 0.518 9.407 -5.572 1.00 87.31 184 ARG A CA 1
ATOM 1500 C C . ARG A 1 184 ? 0.842 10.883 -5.804 1.00 87.31 184 ARG A C 1
ATOM 1502 O O . ARG A 1 184 ? 1.980 11.291 -5.567 1.00 87.31 184 ARG A O 1
ATOM 1509 N N . ALA A 1 185 ? -0.156 11.692 -6.156 1.00 85.06 185 ALA A N 1
ATOM 1510 C CA . ALA A 1 185 ? -0.005 13.131 -6.366 1.00 85.06 185 ALA A CA 1
ATOM 1511 C C . ALA A 1 185 ? 0.412 13.879 -5.089 1.00 85.06 185 ALA A C 1
ATOM 1513 O O . ALA A 1 185 ? 1.150 14.859 -5.150 1.00 85.06 185 ALA A O 1
ATOM 1514 N N . LYS A 1 186 ? -0.010 13.413 -3.911 1.00 83.75 186 LYS A N 1
ATOM 1515 C CA . LYS A 1 186 ? 0.316 14.058 -2.633 1.00 83.75 186 LYS A CA 1
ATOM 1516 C C . LYS A 1 186 ? 1.690 13.670 -2.090 1.00 83.75 186 LYS A C 1
ATOM 1518 O O . LYS A 1 186 ? 2.421 14.524 -1.586 1.00 83.75 186 LYS A O 1
ATOM 1523 N N . TYR A 1 187 ? 2.045 12.388 -2.153 1.00 86.50 187 TYR A N 1
ATOM 1524 C CA . TYR A 1 187 ? 3.218 11.850 -1.453 1.00 86.50 187 TYR A CA 1
ATOM 1525 C C . TYR A 1 187 ? 4.351 11.413 -2.387 1.00 86.50 187 TYR A C 1
ATOM 1527 O O . TYR A 1 187 ? 5.519 11.469 -1.983 1.00 86.50 187 TYR A O 1
ATOM 1535 N N . CYS A 1 188 ? 4.046 11.051 -3.633 1.00 86.75 188 CYS A N 1
ATOM 1536 C CA . CYS A 1 188 ? 4.972 10.396 -4.563 1.00 86.75 188 CYS A CA 1
ATOM 1537 C C . CYS A 1 188 ? 5.335 11.253 -5.794 1.00 86.75 188 CYS A C 1
ATOM 1539 O O . CYS A 1 188 ? 5.880 10.729 -6.755 1.00 86.75 188 CYS A O 1
ATOM 1541 N N . GLN A 1 189 ? 5.122 12.577 -5.758 1.00 79.38 189 GLN A N 1
ATOM 1542 C CA . GLN A 1 189 ? 5.363 13.495 -6.895 1.00 79.38 189 GLN A CA 1
ATOM 1543 C C . GLN A 1 189 ? 6.728 13.343 -7.589 1.00 79.38 189 GLN A C 1
ATOM 1545 O O . GLN A 1 189 ? 6.852 13.607 -8.777 1.00 79.38 189 GLN A O 1
ATOM 1550 N N . ARG A 1 190 ? 7.775 12.987 -6.836 1.00 79.38 190 ARG A N 1
ATOM 1551 C CA . ARG A 1 190 ? 9.167 12.923 -7.321 1.00 79.38 190 ARG A CA 1
ATOM 1552 C C . ARG A 1 190 ? 9.864 11.608 -6.984 1.00 79.38 190 ARG A C 1
ATOM 1554 O O . ARG A 1 190 ? 11.088 11.544 -7.007 1.00 79.38 190 ARG A O 1
ATOM 1561 N N . ALA A 1 191 ? 9.113 10.597 -6.564 1.00 82.38 191 ALA A N 1
ATOM 1562 C CA . ALA A 1 191 ? 9.691 9.336 -6.123 1.00 82.38 191 ALA A CA 1
ATOM 1563 C C . ALA A 1 191 ? 8.714 8.195 -6.363 1.00 82.38 191 ALA A C 1
ATOM 1565 O O . AL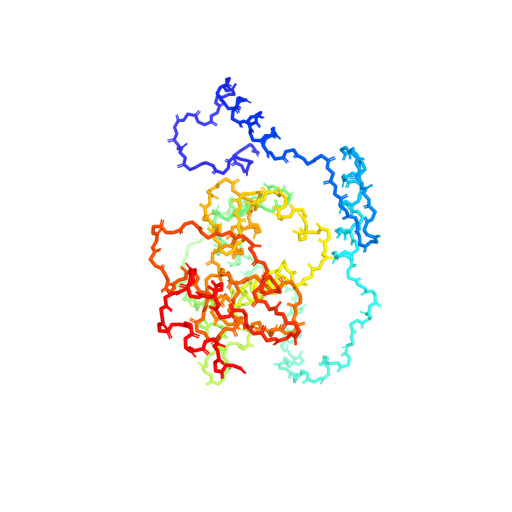A A 1 191 ? 7.523 8.337 -6.093 1.00 82.38 191 ALA A O 1
ATOM 1566 N N . ASN A 1 192 ? 9.239 7.048 -6.789 1.00 87.50 192 ASN A N 1
ATOM 1567 C CA . ASN A 1 192 ? 8.476 5.811 -6.768 1.00 87.50 192 ASN A CA 1
ATOM 1568 C C . ASN A 1 192 ? 7.970 5.533 -5.333 1.00 87.50 192 ASN A C 1
ATOM 1570 O O . ASN A 1 192 ? 8.720 5.773 -4.377 1.00 87.50 192 ASN A O 1
ATOM 1574 N N . PRO A 1 193 ? 6.740 5.023 -5.140 1.00 88.81 193 PRO A N 1
ATOM 1575 C CA . PRO A 1 193 ? 6.242 4.684 -3.807 1.00 88.81 193 PRO A CA 1
ATOM 1576 C C . PRO A 1 193 ? 7.159 3.741 -3.008 1.00 88.81 193 PRO A C 1
ATOM 1578 O O . PRO A 1 193 ? 7.320 3.899 -1.793 1.00 88.81 193 PRO A O 1
ATOM 1581 N N . ILE A 1 194 ? 7.837 2.813 -3.686 1.00 88.50 194 ILE A N 1
ATOM 1582 C CA . ILE A 1 194 ? 8.790 1.881 -3.070 1.00 88.50 194 ILE A CA 1
ATOM 1583 C C . ILE A 1 194 ? 10.068 2.610 -2.638 1.00 88.50 194 ILE A C 1
ATOM 1585 O O . ILE A 1 194 ? 10.583 2.361 -1.551 1.00 88.50 194 ILE A O 1
ATOM 1589 N N . ALA A 1 195 ? 10.520 3.601 -3.406 1.00 86.06 195 ALA A N 1
ATOM 1590 C CA . ALA A 1 195 ? 11.664 4.448 -3.060 1.00 86.06 195 ALA A CA 1
ATOM 1591 C C . ALA A 1 195 ? 11.347 5.500 -1.982 1.00 86.06 195 ALA A C 1
ATOM 1593 O O . ALA A 1 195 ? 12.251 6.112 -1.405 1.00 86.06 195 ALA A O 1
ATOM 1594 N N . LYS A 1 196 ? 10.060 5.772 -1.726 1.00 86.69 196 LYS A N 1
ATOM 1595 C CA . LYS A 1 196 ? 9.647 6.850 -0.828 1.00 86.69 196 LYS A CA 1
ATOM 1596 C C . LYS A 1 196 ? 10.148 6.594 0.597 1.00 86.69 196 LYS A C 1
ATOM 1598 O O . LYS A 1 196 ? 9.901 5.536 1.174 1.00 86.69 196 LYS A O 1
ATOM 1603 N N . LYS A 1 197 ? 10.818 7.594 1.177 1.00 82.88 197 LYS A N 1
ATOM 1604 C CA . LYS A 1 197 ? 11.233 7.603 2.586 1.00 82.88 197 LYS A CA 1
ATOM 1605 C C . LYS A 1 197 ? 10.141 8.187 3.484 1.00 82.88 197 LYS A C 1
ATOM 1607 O O . LYS A 1 197 ? 9.332 9.010 3.039 1.00 82.88 197 LYS A O 1
ATOM 1612 N N . PHE A 1 198 ? 10.142 7.746 4.739 1.00 77.94 198 PHE A N 1
ATOM 1613 C CA . PHE A 1 198 ? 9.260 8.248 5.789 1.00 77.94 198 PHE A CA 1
ATOM 1614 C C . PHE A 1 198 ? 9.482 9.749 6.043 1.00 77.94 198 PHE A C 1
ATOM 1616 O O . PHE A 1 198 ? 10.608 10.236 5.966 1.00 77.94 198 PHE A O 1
ATOM 1623 N N . ASP A 1 199 ? 8.405 10.474 6.352 1.00 75.31 199 ASP A N 1
ATOM 1624 C CA . ASP A 1 199 ? 8.429 11.886 6.755 1.00 75.31 199 ASP A CA 1
ATOM 1625 C C . ASP A 1 199 ? 7.353 12.108 7.833 1.00 75.31 199 ASP A C 1
ATOM 1627 O O . ASP A 1 199 ? 6.185 11.732 7.667 1.00 75.31 199 ASP A O 1
ATOM 1631 N N . SER A 1 200 ? 7.746 12.725 8.950 1.00 61.47 200 SER A N 1
ATOM 1632 C CA . SER A 1 200 ? 6.901 12.946 10.130 1.00 61.47 200 SER A CA 1
ATOM 1633 C C . SER A 1 200 ? 5.697 13.854 9.854 1.00 61.47 200 SER A C 1
ATOM 1635 O O . SER A 1 200 ? 4.731 13.840 10.619 1.00 61.47 200 SER A O 1
ATOM 1637 N N . GLY A 1 201 ? 5.699 14.590 8.740 1.00 70.50 201 GLY A N 1
ATOM 1638 C CA . GLY A 1 201 ? 4.623 15.486 8.330 1.00 70.50 201 GLY A CA 1
ATOM 1639 C C . GLY A 1 201 ? 3.439 14.873 7.581 1.00 70.50 201 GLY A C 1
ATOM 1640 O O . GLY A 1 201 ? 2.550 15.614 7.155 1.00 70.50 201 GLY A O 1
ATOM 1641 N N . GLN A 1 202 ? 3.450 13.562 7.342 1.00 79.69 202 GLN A N 1
ATOM 1642 C CA . GLN A 1 202 ? 2.480 12.887 6.474 1.00 79.69 202 GLN A CA 1
ATOM 1643 C C . GLN A 1 202 ? 1.183 12.504 7.216 1.00 79.69 202 GLN A C 1
ATOM 1645 O O . GLN A 1 202 ? 1.124 12.536 8.445 1.00 79.69 202 GLN A O 1
ATOM 1650 N N . SER A 1 203 ? 0.118 12.170 6.470 1.00 81.81 203 SER A N 1
ATOM 1651 C CA . SER A 1 203 ? -1.158 11.750 7.078 1.00 81.81 203 SER A CA 1
ATOM 1652 C C . SER A 1 203 ? -0.996 10.429 7.829 1.00 81.81 203 SER A C 1
ATOM 1654 O O . SER A 1 203 ? -0.133 9.628 7.475 1.00 81.81 203 SER A O 1
ATOM 1656 N N . LEU A 1 204 ? -1.837 10.183 8.839 1.00 79.94 204 LEU A N 1
ATOM 1657 C CA . LEU A 1 204 ? -1.788 8.946 9.631 1.00 79.94 204 LEU A CA 1
ATOM 1658 C C . LEU A 1 204 ? -1.921 7.692 8.757 1.00 79.94 204 LEU A C 1
ATOM 1660 O O . LEU A 1 204 ? -1.095 6.795 8.861 1.00 79.94 204 LEU A O 1
ATOM 1664 N N . ILE A 1 205 ? -2.882 7.677 7.828 1.00 81.19 205 ILE A N 1
ATOM 1665 C CA . ILE A 1 205 ? -3.091 6.566 6.883 1.00 81.19 205 ILE A CA 1
ATOM 1666 C C . ILE A 1 205 ? -1.812 6.274 6.088 1.00 81.19 205 ILE A C 1
ATOM 1668 O O . ILE A 1 205 ? -1.368 5.132 6.002 1.00 81.19 205 ILE A O 1
ATOM 1672 N N . TRP A 1 206 ? -1.175 7.317 5.546 1.00 86.88 206 TRP A N 1
ATOM 1673 C CA . TRP A 1 206 ? 0.069 7.155 4.800 1.00 86.88 206 TRP A CA 1
ATOM 1674 C C . TRP A 1 206 ? 1.224 6.688 5.696 1.00 86.88 206 TRP A C 1
ATOM 1676 O O . TRP A 1 206 ? 1.991 5.824 5.287 1.00 86.88 206 TRP A O 1
ATOM 1686 N N . LYS A 1 207 ? 1.327 7.189 6.935 1.00 85.88 207 LYS A N 1
ATOM 1687 C CA . LYS A 1 207 ? 2.333 6.723 7.905 1.00 85.88 207 LYS A CA 1
ATOM 1688 C C . LYS A 1 207 ? 2.198 5.225 8.184 1.00 85.88 207 LYS A C 1
ATOM 1690 O O . LYS A 1 207 ? 3.205 4.527 8.112 1.00 85.88 207 LYS A O 1
ATOM 1695 N N . TYR A 1 208 ? 0.985 4.740 8.441 1.00 85.69 208 TYR A N 1
ATOM 1696 C CA . TYR A 1 208 ? 0.739 3.321 8.710 1.00 85.69 208 TYR A CA 1
ATOM 1697 C C . TYR A 1 208 ? 1.087 2.431 7.514 1.00 85.69 208 TYR A C 1
ATOM 1699 O O . TYR A 1 208 ? 1.797 1.440 7.666 1.00 85.69 208 TYR A O 1
ATOM 1707 N N . MET A 1 209 ? 0.694 2.830 6.301 1.00 87.12 209 MET A N 1
ATOM 1708 C CA . MET A 1 209 ? 1.102 2.106 5.094 1.00 87.12 209 MET A CA 1
ATOM 1709 C C . MET A 1 209 ? 2.627 2.083 4.916 1.00 87.12 209 MET A C 1
ATOM 1711 O O . MET A 1 209 ? 3.205 1.048 4.598 1.00 87.12 209 MET A O 1
ATOM 1715 N N . MET A 1 210 ? 3.301 3.210 5.160 1.00 87.44 210 MET A N 1
ATOM 1716 C CA . MET A 1 210 ? 4.755 3.307 5.017 1.00 87.44 210 MET A CA 1
ATOM 1717 C C . MET A 1 210 ? 5.527 2.478 6.049 1.00 87.44 210 MET A C 1
ATOM 1719 O O . MET A 1 210 ? 6.599 1.979 5.711 1.00 87.44 210 MET A O 1
ATOM 1723 N N . GLN A 1 211 ? 5.007 2.323 7.272 1.00 86.25 211 GLN A N 1
ATOM 1724 C CA . GLN A 1 211 ? 5.619 1.489 8.318 1.00 86.25 211 GLN A CA 1
ATOM 1725 C C . GLN A 1 211 ? 5.704 0.020 7.895 1.00 86.25 211 GLN A C 1
ATOM 1727 O O . GLN A 1 211 ? 6.726 -0.625 8.104 1.00 86.25 211 GLN A O 1
ATOM 1732 N N . ASN A 1 212 ? 4.652 -0.481 7.251 1.00 86.44 212 ASN A N 1
ATOM 1733 C CA . ASN A 1 212 ? 4.527 -1.884 6.866 1.00 86.44 212 ASN A CA 1
ATOM 1734 C C . ASN A 1 212 ? 4.953 -2.183 5.422 1.00 86.44 212 ASN A C 1
ATOM 1736 O O . ASN A 1 212 ? 5.033 -3.346 5.023 1.00 86.44 212 ASN A O 1
ATOM 1740 N N . LYS A 1 213 ? 5.273 -1.143 4.644 1.00 89.25 213 LYS A N 1
ATOM 1741 C CA . LYS A 1 213 ? 5.653 -1.239 3.232 1.00 89.25 213 LYS A CA 1
ATOM 1742 C C . LYS A 1 213 ? 6.706 -2.312 2.966 1.00 89.25 213 LYS A C 1
ATOM 1744 O O . LYS A 1 213 ? 6.547 -3.090 2.040 1.00 89.25 213 LYS A O 1
ATOM 1749 N N . HIS A 1 214 ? 7.796 -2.338 3.732 1.00 88.12 214 HIS A N 1
ATOM 1750 C CA . HIS A 1 214 ? 8.911 -3.235 3.423 1.00 88.12 214 HIS A CA 1
ATOM 1751 C C . HIS A 1 214 ? 8.511 -4.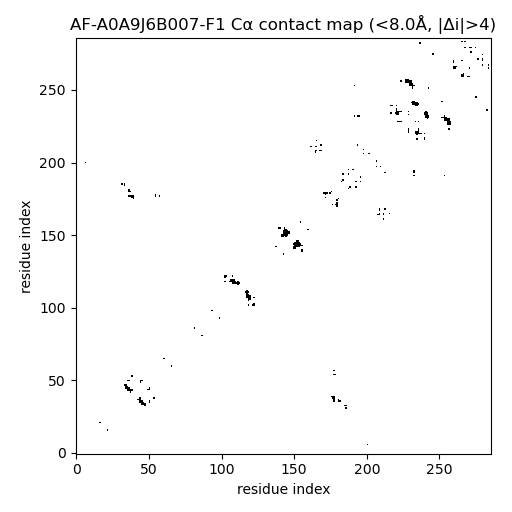711 3.547 1.00 88.12 214 HIS A C 1
ATOM 1753 O O . HIS A 1 214 ? 8.721 -5.473 2.608 1.00 88.12 214 HIS A O 1
ATOM 1759 N N . THR A 1 215 ? 7.852 -5.068 4.653 1.00 90.31 215 THR A N 1
ATOM 1760 C CA . THR A 1 215 ? 7.301 -6.409 4.895 1.00 90.31 215 THR A CA 1
ATOM 1761 C C . THR A 1 215 ? 6.318 -6.817 3.805 1.00 90.31 215 THR A C 1
ATOM 1763 O O . THR A 1 215 ? 6.329 -7.940 3.323 1.00 90.31 215 THR A O 1
ATOM 1766 N N . MET A 1 216 ? 5.471 -5.894 3.368 1.00 89.69 216 MET A N 1
ATOM 1767 C CA . MET A 1 216 ? 4.530 -6.168 2.294 1.00 89.69 216 MET A CA 1
ATOM 1768 C C . MET A 1 216 ? 5.189 -6.402 0.939 1.00 89.69 216 MET A C 1
ATOM 1770 O O . MET A 1 216 ? 4.842 -7.351 0.244 1.00 89.69 216 MET A O 1
ATOM 1774 N N . GLU A 1 217 ? 6.119 -5.530 0.547 1.00 90.19 217 GLU A N 1
ATOM 1775 C CA . GLU A 1 217 ? 6.787 -5.613 -0.754 1.00 90.19 217 GLU A CA 1
ATOM 1776 C C . GLU A 1 217 ? 7.598 -6.906 -0.893 1.00 90.19 217 GLU A C 1
ATOM 1778 O O . GLU A 1 217 ? 7.682 -7.439 -1.996 1.00 90.19 217 GLU A O 1
ATOM 1783 N N . SER A 1 218 ? 8.126 -7.467 0.205 1.00 88.31 218 SER A N 1
ATOM 1784 C CA . SER A 1 218 ? 8.774 -8.788 0.168 1.00 88.31 218 SER A CA 1
ATOM 1785 C C . SER A 1 218 ? 7.813 -9.938 -0.142 1.00 88.31 218 SER A C 1
ATOM 1787 O O . SER A 1 218 ? 8.259 -10.981 -0.611 1.00 88.31 218 SER A O 1
ATOM 1789 N N . HIS A 1 219 ? 6.507 -9.756 0.076 1.00 89.25 219 HIS A N 1
ATOM 1790 C CA . HIS A 1 219 ? 5.475 -10.752 -0.232 1.00 89.25 219 HIS A CA 1
ATOM 1791 C C . HIS A 1 219 ? 4.752 -10.497 -1.562 1.00 89.25 219 HIS A C 1
ATOM 1793 O O . HIS A 1 219 ? 3.909 -11.297 -1.966 1.00 89.25 219 HIS A O 1
ATOM 1799 N N . ILE A 1 220 ? 5.070 -9.407 -2.264 1.00 89.31 220 ILE A N 1
ATOM 1800 C CA . ILE A 1 220 ? 4.487 -9.082 -3.566 1.00 89.31 220 ILE A CA 1
ATOM 1801 C C . ILE A 1 220 ? 5.444 -9.537 -4.668 1.00 89.31 220 ILE A C 1
ATOM 1803 O O . ILE A 1 220 ? 6.637 -9.240 -4.634 1.00 89.31 220 ILE A O 1
ATOM 1807 N N . SER A 1 221 ? 4.913 -10.233 -5.674 1.00 88.56 221 SER A N 1
ATOM 1808 C CA . SER A 1 221 ? 5.627 -10.556 -6.913 1.00 88.56 221 SER A CA 1
ATOM 1809 C C . SER A 1 221 ? 4.784 -10.178 -8.127 1.00 88.56 221 SER A C 1
ATOM 1811 O O . SER A 1 221 ? 3.568 -10.376 -8.129 1.00 88.56 221 SER A O 1
ATOM 1813 N N . TRP A 1 222 ? 5.426 -9.628 -9.155 1.00 88.38 222 TRP A N 1
ATOM 1814 C CA . TRP A 1 222 ? 4.758 -9.115 -10.353 1.00 88.38 222 TRP A CA 1
ATOM 1815 C C . TRP A 1 222 ? 4.996 -10.033 -11.548 1.00 88.38 222 TRP A C 1
ATOM 1817 O O . TRP A 1 222 ? 6.120 -10.459 -11.799 1.00 88.38 222 TRP A O 1
ATOM 1827 N N . LYS A 1 223 ? 3.939 -10.316 -12.313 1.00 84.69 223 LYS A N 1
ATOM 1828 C CA . LYS A 1 223 ? 4.050 -11.060 -13.572 1.00 84.69 223 LYS A CA 1
ATOM 1829 C C . LYS A 1 223 ? 4.382 -10.100 -14.718 1.00 84.69 223 LYS A C 1
ATOM 1831 O O . LYS A 1 223 ? 3.798 -9.024 -14.828 1.00 84.69 223 LYS A O 1
ATOM 1836 N N . LEU A 1 224 ? 5.308 -10.515 -15.582 1.00 80.75 224 LEU A N 1
ATOM 1837 C CA . LEU A 1 224 ? 5.849 -9.710 -16.688 1.00 80.75 224 LEU A CA 1
ATOM 1838 C C . LEU A 1 224 ? 4.853 -9.416 -17.818 1.00 80.75 224 LEU A C 1
ATOM 1840 O O . LEU A 1 224 ? 5.125 -8.585 -18.676 1.00 80.75 224 LEU A O 1
ATOM 1844 N N . ASN A 1 225 ? 3.678 -10.043 -17.805 1.00 69.75 225 ASN A N 1
ATOM 1845 C CA . ASN A 1 225 ? 2.612 -9.755 -18.762 1.00 69.75 225 ASN A CA 1
ATOM 1846 C C . ASN A 1 225 ? 1.950 -8.379 -18.547 1.00 69.75 225 ASN A C 1
ATOM 1848 O O . ASN A 1 225 ? 1.156 -7.954 -19.383 1.00 69.75 225 ASN A O 1
ATOM 1852 N N . SER A 1 226 ? 2.253 -7.682 -17.446 1.00 62.38 226 SER A N 1
ATOM 1853 C CA . SER A 1 226 ? 1.726 -6.345 -17.192 1.00 62.38 226 SER A CA 1
ATOM 1854 C C . SER A 1 226 ? 2.603 -5.257 -17.813 1.00 62.38 226 SER A C 1
ATOM 1856 O O . SER A 1 226 ? 3.738 -5.029 -17.389 1.00 62.38 226 SER A O 1
ATOM 1858 N N . VAL A 1 227 ? 2.026 -4.501 -18.750 1.00 61.34 227 VAL A N 1
ATOM 1859 C CA . VAL A 1 227 ? 2.646 -3.326 -19.396 1.00 61.34 227 VAL A CA 1
ATOM 1860 C C . VAL A 1 227 ? 3.016 -2.227 -18.379 1.00 61.34 227 VAL A C 1
ATOM 1862 O O . VAL A 1 227 ? 3.830 -1.349 -18.670 1.00 61.34 227 VAL A O 1
ATOM 1865 N N . SER A 1 228 ? 2.447 -2.275 -17.167 1.00 74.44 228 SER A N 1
ATOM 1866 C CA . SER A 1 228 ? 2.667 -1.290 -16.104 1.00 74.44 228 SER A CA 1
ATOM 1867 C C . SER A 1 228 ? 3.781 -1.657 -15.113 1.00 74.44 228 SER A C 1
ATOM 1869 O O . SER A 1 228 ? 4.038 -0.870 -14.198 1.00 74.44 228 SER A O 1
ATOM 1871 N N . CYS A 1 229 ? 4.411 -2.831 -15.249 1.00 87.12 229 CYS A N 1
ATOM 1872 C CA . CYS A 1 229 ? 5.448 -3.298 -14.325 1.00 87.12 229 CYS A CA 1
ATOM 1873 C C . CYS A 1 229 ? 6.675 -2.370 -14.364 1.00 87.12 229 CYS A C 1
ATOM 1875 O O . CYS A 1 229 ? 7.225 -2.084 -15.429 1.00 87.12 229 CYS A O 1
ATOM 1877 N N . GLN A 1 230 ? 7.107 -1.882 -13.204 1.00 89.50 230 GLN A N 1
ATOM 1878 C CA . GLN A 1 230 ? 8.242 -0.971 -13.063 1.00 89.50 230 GLN A CA 1
ATOM 1879 C C . GLN A 1 230 ? 9.553 -1.754 -13.001 1.00 89.50 230 GLN A C 1
ATOM 1881 O O . GLN A 1 230 ? 9.797 -2.488 -12.046 1.00 89.50 230 GLN A O 1
ATOM 1886 N N . PHE A 1 231 ? 10.440 -1.539 -13.973 1.00 90.06 231 PHE A N 1
ATOM 1887 C CA . PHE A 1 231 ? 11.641 -2.356 -14.164 1.00 90.06 231 PHE A CA 1
ATOM 1888 C C . PHE A 1 231 ? 12.537 -2.422 -12.917 1.00 90.06 231 PHE A C 1
ATOM 1890 O O . PHE A 1 231 ? 12.927 -3.505 -12.489 1.00 90.06 231 PHE A O 1
ATOM 1897 N N . TRP A 1 232 ? 12.817 -1.277 -12.290 1.00 90.50 232 TRP A N 1
ATOM 1898 C CA . TRP A 1 232 ? 13.705 -1.207 -11.121 1.00 90.50 232 TRP A CA 1
ATOM 1899 C C . TRP A 1 232 ? 13.025 -1.517 -9.792 1.00 90.50 232 TRP A C 1
ATOM 1901 O O . TRP A 1 232 ? 13.684 -1.951 -8.847 1.00 90.50 232 TRP A O 1
ATOM 1911 N N . TRP A 1 233 ? 11.728 -1.236 -9.709 1.00 90.56 233 TRP A N 1
ATOM 1912 C CA . TRP A 1 233 ? 11.012 -1.112 -8.444 1.00 90.56 233 TRP A CA 1
ATOM 1913 C C . TRP A 1 233 ? 10.137 -2.331 -8.154 1.00 90.56 233 TRP A C 1
ATOM 1915 O O . TRP A 1 233 ? 9.973 -2.688 -6.993 1.00 90.56 233 TRP A O 1
ATOM 1925 N N . ASP A 1 234 ? 9.625 -3.015 -9.172 1.00 91.12 234 ASP A N 1
ATOM 1926 C CA . ASP A 1 234 ? 8.731 -4.150 -8.972 1.00 91.12 234 ASP A CA 1
ATOM 1927 C C . ASP A 1 234 ? 9.508 -5.462 -8.845 1.00 91.12 234 ASP A C 1
ATOM 1929 O O . ASP A 1 234 ? 10.497 -5.707 -9.532 1.00 91.12 234 ASP A O 1
ATOM 1933 N N . ASN A 1 235 ? 9.059 -6.331 -7.940 1.00 90.62 235 ASN A N 1
ATOM 1934 C CA . ASN A 1 235 ? 9.638 -7.656 -7.736 1.00 90.62 235 ASN A CA 1
ATOM 1935 C C . ASN A 1 235 ? 9.122 -8.655 -8.787 1.00 90.62 235 ASN A C 1
ATOM 1937 O O . ASN A 1 235 ? 8.269 -9.492 -8.501 1.00 90.62 235 ASN A O 1
ATOM 1941 N N . TRP A 1 236 ? 9.604 -8.553 -10.022 1.00 90.81 236 TRP A N 1
ATOM 1942 C CA . TRP A 1 236 ? 9.247 -9.483 -11.106 1.00 90.81 236 TRP A CA 1
ATOM 1943 C C . TRP A 1 236 ? 10.234 -10.654 -11.264 1.00 90.81 236 TRP A C 1
ATOM 1945 O O . TRP A 1 236 ? 9.925 -11.627 -11.942 1.00 90.81 236 TRP A O 1
ATOM 1955 N N . LEU A 1 237 ? 11.390 -10.606 -10.589 1.00 88.19 237 LEU A N 1
ATOM 1956 C CA . LEU A 1 237 ? 12.384 -11.695 -10.533 1.00 88.19 237 LEU A CA 1
ATOM 1957 C C . LEU A 1 237 ? 12.232 -12.621 -9.314 1.00 88.19 237 LEU A C 1
ATOM 1959 O O . LEU A 1 237 ? 13.072 -13.500 -9.115 1.00 88.19 237 LEU A O 1
ATOM 1963 N N . ALA A 1 238 ? 11.226 -12.384 -8.465 1.00 86.88 238 ALA A N 1
ATOM 1964 C CA . ALA A 1 238 ? 11.015 -13.076 -7.189 1.00 86.88 238 ALA A CA 1
ATOM 1965 C C . ALA A 1 238 ? 12.229 -13.044 -6.228 1.00 86.88 238 ALA A C 1
ATOM 1967 O O . ALA A 1 238 ? 12.363 -13.891 -5.351 1.00 86.88 238 ALA A O 1
ATOM 1968 N N . ILE A 1 239 ? 13.116 -12.056 -6.374 1.00 87.88 239 ILE A N 1
ATOM 1969 C CA . ILE A 1 239 ? 14.270 -11.811 -5.485 1.00 87.88 239 ILE A CA 1
ATOM 1970 C C . ILE A 1 239 ? 14.205 -10.433 -4.821 1.00 87.88 239 ILE A C 1
ATOM 1972 O O . ILE A 1 239 ? 15.187 -9.953 -4.262 1.00 87.88 239 ILE A O 1
ATOM 1976 N N . GLY A 1 240 ? 13.058 -9.768 -4.911 1.00 87.56 240 GLY A N 1
ATOM 1977 C CA . GLY A 1 240 ? 12.884 -8.366 -4.568 1.00 87.56 240 GLY A CA 1
ATOM 1978 C C . GLY A 1 240 ? 13.177 -7.423 -5.746 1.00 87.56 240 GLY A C 1
ATOM 1979 O O . GLY A 1 240 ? 13.591 -7.861 -6.822 1.00 87.56 240 GLY A O 1
ATOM 1980 N N . PRO A 1 241 ? 12.955 -6.111 -5.554 1.00 89.56 241 PRO A N 1
ATOM 1981 C CA . PRO A 1 241 ? 13.211 -5.095 -6.574 1.00 89.56 241 PRO A CA 1
ATOM 1982 C C . PRO A 1 241 ? 14.679 -5.044 -7.002 1.00 89.56 241 PRO A C 1
ATOM 1984 O O . PRO A 1 241 ? 15.567 -5.040 -6.145 1.00 89.56 241 PRO A O 1
ATOM 1987 N N . LEU A 1 242 ? 14.939 -4.907 -8.306 1.00 89.50 242 LEU A N 1
ATOM 1988 C CA . LEU A 1 242 ? 16.297 -4.778 -8.853 1.00 89.50 242 LEU A CA 1
ATOM 1989 C C . LEU A 1 242 ? 17.094 -3.632 -8.220 1.00 89.50 242 LEU A C 1
ATOM 1991 O O . LEU A 1 242 ? 18.303 -3.762 -8.035 1.00 89.50 242 LEU A O 1
ATOM 1995 N N . SER A 1 243 ? 16.427 -2.542 -7.828 1.00 87.12 243 SER A N 1
ATOM 1996 C CA . SER A 1 243 ? 17.060 -1.404 -7.153 1.00 87.12 243 SER A CA 1
ATOM 1997 C C . SER A 1 243 ? 17.790 -1.772 -5.854 1.00 87.12 243 SER A C 1
ATOM 1999 O O . SER A 1 243 ? 18.667 -1.028 -5.432 1.00 87.12 243 SER A O 1
ATOM 2001 N N . HIS A 1 244 ? 17.429 -2.882 -5.197 1.00 86.81 244 HIS A N 1
ATOM 2002 C CA . HIS A 1 244 ? 18.105 -3.348 -3.979 1.00 86.81 244 HIS A CA 1
ATOM 2003 C C . HIS A 1 244 ? 19.361 -4.183 -4.263 1.00 86.81 244 HIS A C 1
ATOM 2005 O O . HIS A 1 244 ? 20.180 -4.366 -3.368 1.00 86.81 244 HIS A O 1
ATOM 2011 N N . HIS A 1 245 ? 19.524 -4.672 -5.495 1.00 85.00 245 HIS A N 1
ATOM 2012 C CA . HIS A 1 245 ? 20.638 -5.535 -5.910 1.00 85.00 245 HIS A CA 1
ATOM 2013 C C . HIS A 1 245 ? 21.746 -4.774 -6.647 1.00 85.00 245 HIS A C 1
ATOM 2015 O O . HIS A 1 245 ? 22.731 -5.363 -7.086 1.00 85.00 245 HIS A O 1
ATOM 2021 N N . ILE A 1 246 ? 21.585 -3.461 -6.814 1.00 83.44 246 ILE A N 1
ATOM 2022 C CA . ILE A 1 246 ? 22.495 -2.593 -7.563 1.00 83.44 246 ILE A CA 1
ATOM 2023 C C . ILE A 1 246 ? 23.008 -1.498 -6.625 1.00 83.44 246 ILE A C 1
ATOM 2025 O O . ILE A 1 246 ? 22.282 -1.009 -5.763 1.00 83.44 246 ILE A O 1
ATOM 2029 N N . ASN A 1 247 ? 24.282 -1.127 -6.773 1.00 71.00 247 ASN A N 1
ATOM 2030 C CA . ASN A 1 247 ? 24.948 -0.168 -5.893 1.00 71.00 247 ASN A CA 1
ATOM 2031 C C . ASN A 1 247 ? 24.226 1.202 -5.863 1.00 71.00 247 ASN A C 1
ATOM 2033 O O . ASN A 1 247 ? 23.762 1.711 -6.884 1.00 71.00 247 ASN A O 1
ATOM 2037 N N . ILE A 1 248 ? 24.181 1.807 -4.672 1.00 60.94 248 ILE A N 1
ATOM 2038 C CA . ILE A 1 248 ? 23.392 2.986 -4.265 1.00 60.94 248 ILE A CA 1
ATOM 2039 C C . ILE A 1 248 ? 23.773 4.266 -5.039 1.00 60.94 248 ILE A C 1
ATOM 2041 O O . ILE A 1 248 ? 23.027 5.246 -5.039 1.00 60.94 248 ILE A O 1
ATOM 2045 N N . SER A 1 249 ? 24.915 4.276 -5.730 1.00 60.94 249 SER A N 1
ATOM 2046 C CA . SER A 1 249 ? 25.385 5.411 -6.533 1.00 60.94 249 SER A CA 1
ATOM 2047 C C . SER A 1 249 ? 24.589 5.646 -7.826 1.00 60.94 249 SER A C 1
ATOM 2049 O O . SER A 1 249 ? 24.721 6.713 -8.428 1.00 60.94 249 SER A O 1
ATOM 2051 N N . VAL A 1 250 ? 23.728 4.710 -8.240 1.00 66.50 250 VAL A N 1
ATOM 2052 C CA . VAL A 1 250 ? 22.890 4.848 -9.440 1.00 66.50 250 VAL A CA 1
ATOM 2053 C C . VAL A 1 250 ? 21.511 5.407 -9.074 1.00 66.50 250 VAL A C 1
ATOM 2055 O O . VAL A 1 250 ? 20.801 4.867 -8.227 1.00 66.50 250 VAL A O 1
ATOM 2058 N N . ARG A 1 251 ? 21.089 6.494 -9.736 1.00 71.81 251 ARG A N 1
ATOM 2059 C CA . ARG A 1 251 ? 19.696 6.964 -9.650 1.00 71.81 251 ARG A CA 1
ATOM 2060 C C . ARG A 1 251 ? 18.817 6.119 -10.566 1.00 71.81 251 ARG A C 1
ATOM 2062 O O . ARG A 1 251 ? 18.943 6.202 -11.783 1.00 71.81 251 ARG A O 1
ATOM 2069 N N . PHE A 1 252 ? 17.892 5.366 -9.982 1.00 81.62 252 PHE A N 1
ATOM 2070 C CA . PHE A 1 252 ? 16.892 4.610 -10.736 1.00 81.62 252 PHE A CA 1
ATOM 2071 C C . PHE A 1 252 ? 15.728 5.508 -11.171 1.00 81.62 252 PHE A C 1
ATOM 2073 O O . PHE A 1 252 ? 15.250 6.352 -10.407 1.00 81.62 252 PHE A O 1
ATOM 2080 N N . ASN A 1 253 ? 15.267 5.318 -12.404 1.00 82.00 253 ASN A N 1
ATOM 2081 C CA . ASN A 1 253 ? 14.103 5.996 -12.971 1.00 82.00 253 ASN A CA 1
ATOM 2082 C C . ASN A 1 253 ? 12.827 5.137 -12.805 1.00 82.00 253 ASN A C 1
ATOM 2084 O O . ASN A 1 253 ? 12.861 4.067 -12.202 1.00 82.00 253 ASN A O 1
ATOM 2088 N N . ASN A 1 254 ? 11.689 5.608 -13.319 1.00 83.38 254 ASN A N 1
ATOM 2089 C CA . ASN A 1 254 ? 10.414 4.870 -13.333 1.00 83.38 254 ASN A CA 1
ATOM 2090 C C . ASN A 1 254 ? 10.159 4.202 -14.699 1.00 83.38 254 ASN A C 1
ATOM 2092 O O . ASN A 1 254 ? 9.053 4.268 -15.235 1.00 83.38 254 ASN A O 1
ATOM 2096 N N . SER A 1 255 ? 11.201 3.630 -15.311 1.00 86.56 255 SER A N 1
ATOM 2097 C CA . SER A 1 255 ? 11.061 2.915 -16.582 1.00 86.56 255 SER A CA 1
ATOM 2098 C C . SER A 1 255 ? 10.175 1.680 -16.429 1.00 86.56 255 SER A C 1
ATOM 2100 O O . SER A 1 255 ? 10.318 0.912 -15.474 1.00 86.56 255 SER A O 1
ATOM 2102 N N . SER A 1 256 ? 9.274 1.479 -17.392 1.00 87.44 256 SER A N 1
ATOM 2103 C CA . SER A 1 256 ? 8.497 0.242 -17.494 1.00 87.44 256 SER A CA 1
ATOM 2104 C C . SER A 1 256 ? 9.360 -0.883 -18.058 1.00 87.44 256 SER A C 1
ATOM 2106 O O . SER A 1 256 ? 10.246 -0.639 -18.879 1.00 87.44 256 SER A O 1
ATOM 2108 N N . VAL A 1 257 ? 9.068 -2.120 -17.661 1.00 87.12 257 VAL A N 1
ATOM 2109 C CA . VAL A 1 257 ? 9.680 -3.321 -18.240 1.00 87.12 257 VAL A CA 1
ATOM 2110 C C . VAL A 1 257 ? 9.470 -3.395 -19.756 1.00 87.12 257 VAL A C 1
ATOM 2112 O O . VAL A 1 257 ? 10.370 -3.830 -20.470 1.00 87.12 257 VAL A O 1
ATOM 2115 N N . SER A 1 258 ? 8.340 -2.901 -20.273 1.00 86.75 258 SER A N 1
ATOM 2116 C CA . SER A 1 258 ? 8.062 -2.898 -21.717 1.00 86.75 258 SER A CA 1
ATOM 2117 C C . SER A 1 258 ? 9.094 -2.115 -22.538 1.00 86.75 258 SER A C 1
ATOM 2119 O O . SER A 1 258 ? 9.279 -2.414 -23.710 1.00 86.75 258 SER A O 1
ATOM 2121 N N . GLN A 1 259 ? 9.815 -1.165 -21.930 1.00 87.50 259 GLN A N 1
ATOM 2122 C CA . GLN A 1 259 ? 10.894 -0.419 -22.590 1.00 87.50 259 GLN A CA 1
ATOM 2123 C C . GLN A 1 259 ? 12.149 -1.269 -22.844 1.00 87.50 259 GLN A C 1
ATOM 2125 O O . GLN A 1 259 ? 13.001 -0.873 -23.632 1.00 87.50 259 GLN A O 1
ATOM 2130 N N . PHE A 1 260 ? 12.274 -2.419 -22.176 1.00 87.31 260 PHE A N 1
ATOM 2131 C CA . PHE A 1 260 ? 13.402 -3.347 -22.296 1.00 87.31 260 PHE A CA 1
ATOM 2132 C C . PHE A 1 260 ? 13.054 -4.591 -23.128 1.00 87.31 260 PHE A C 1
ATOM 2134 O O . PHE A 1 260 ? 13.860 -5.522 -23.196 1.00 87.31 260 PHE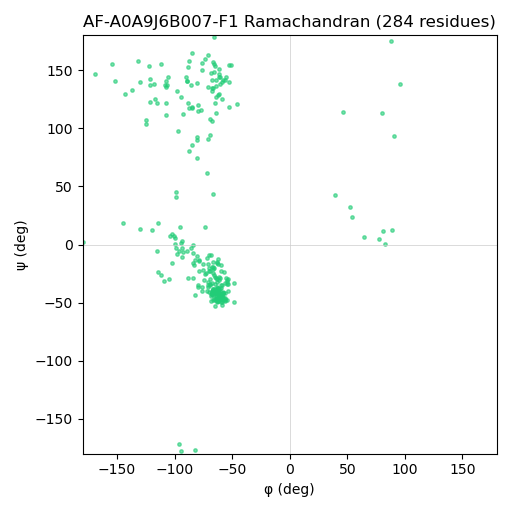 A O 1
ATOM 2141 N N . LEU A 1 261 ? 11.870 -4.618 -23.752 1.00 86.44 261 LEU A N 1
ATOM 2142 C CA . LEU A 1 261 ? 11.352 -5.740 -24.531 1.00 86.44 261 LEU A CA 1
ATOM 2143 C C . LEU A 1 261 ? 11.049 -5.312 -25.977 1.00 86.44 261 LEU A C 1
ATOM 2145 O O . LEU A 1 261 ? 10.430 -4.276 -26.206 1.00 86.44 261 LEU A O 1
ATOM 2149 N N . ILE A 1 262 ? 11.417 -6.145 -26.953 1.00 86.06 262 ILE A N 1
ATOM 2150 C CA . ILE A 1 262 ? 10.967 -6.064 -28.353 1.00 86.06 262 ILE A CA 1
ATOM 2151 C C . ILE A 1 262 ? 10.291 -7.390 -28.692 1.00 86.06 262 ILE A C 1
ATOM 2153 O O . ILE A 1 262 ? 10.899 -8.444 -28.544 1.00 86.06 262 ILE A O 1
ATOM 2157 N N . GLN A 1 263 ? 9.022 -7.343 -29.118 1.00 83.44 263 GLN A N 1
ATOM 2158 C CA . GLN A 1 263 ? 8.224 -8.533 -29.473 1.00 83.44 263 GLN A CA 1
ATOM 2159 C C . GLN A 1 263 ? 8.193 -9.620 -28.375 1.00 83.44 263 GLN A C 1
ATOM 2161 O O . GLN A 1 263 ? 8.122 -10.809 -28.661 1.00 83.44 263 GLN A O 1
ATOM 2166 N N . GLY A 1 264 ? 8.243 -9.211 -27.102 1.00 81.50 264 GLY A N 1
ATOM 2167 C CA . GLY A 1 264 ? 8.259 -10.131 -25.958 1.00 81.50 264 GLY A CA 1
ATOM 2168 C C . GLY A 1 264 ? 9.639 -10.699 -25.611 1.00 81.50 264 GLY A C 1
ATOM 2169 O O . GLY A 1 264 ? 9.749 -11.436 -24.638 1.00 81.50 264 GLY A O 1
ATOM 2170 N N . SER A 1 265 ? 10.692 -10.331 -26.345 1.00 87.06 265 SER A N 1
ATOM 2171 C CA . SER A 1 265 ? 12.077 -10.724 -26.068 1.00 87.06 265 SER A CA 1
ATOM 2172 C C . SER A 1 265 ? 12.891 -9.571 -25.482 1.00 87.06 265 SER A C 1
ATOM 2174 O O . SER A 1 265 ? 12.722 -8.412 -25.860 1.00 87.06 265 SER A O 1
ATOM 2176 N N . TRP A 1 266 ? 13.800 -9.886 -24.561 1.00 90.19 266 TRP A N 1
ATOM 2177 C CA . TRP A 1 266 ? 14.675 -8.906 -23.917 1.00 90.19 266 TRP A CA 1
ATOM 2178 C C . TRP A 1 266 ? 15.676 -8.271 -24.885 1.00 90.19 266 TRP A C 1
ATOM 2180 O O . TRP A 1 266 ? 16.373 -8.958 -25.631 1.00 90.19 266 TRP A O 1
ATOM 2190 N N . ILE A 1 267 ? 15.818 -6.948 -24.806 1.00 89.75 267 ILE A N 1
ATOM 2191 C CA . ILE A 1 267 ? 16.848 -6.205 -25.536 1.00 89.75 267 ILE A CA 1
ATOM 2192 C C . ILE A 1 267 ? 18.165 -6.321 -24.761 1.00 89.75 267 ILE A C 1
ATOM 2194 O O . ILE A 1 267 ? 18.481 -5.501 -23.894 1.00 89.75 267 ILE A O 1
ATOM 2198 N N . GLU A 1 268 ? 18.953 -7.349 -25.069 1.00 90.25 268 GLU A N 1
ATOM 2199 C CA . GLU A 1 268 ? 20.196 -7.661 -24.352 1.00 90.25 268 GLU A CA 1
ATOM 2200 C C . GLU A 1 268 ? 21.169 -6.471 -24.273 1.00 90.25 268 GLU A C 1
ATOM 2202 O O . GLU A 1 268 ? 21.759 -6.220 -23.220 1.00 90.25 268 GLU A O 1
ATOM 2207 N N . GLY A 1 269 ? 21.298 -5.696 -25.356 1.00 88.00 269 GLY A N 1
ATOM 2208 C CA . GLY A 1 269 ? 22.149 -4.504 -25.387 1.00 88.00 269 GLY A CA 1
ATOM 2209 C C . GLY A 1 269 ? 21.767 -3.471 -24.322 1.00 88.00 269 GLY A C 1
ATOM 2210 O O . GLY A 1 269 ? 22.643 -2.943 -23.640 1.00 88.00 269 GLY A O 1
ATOM 2211 N N . MET A 1 270 ? 20.467 -3.241 -24.111 1.00 85.81 270 MET A N 1
ATOM 2212 C CA . MET A 1 270 ? 19.979 -2.320 -23.078 1.00 85.81 270 MET A CA 1
ATOM 2213 C C . MET A 1 270 ? 20.177 -2.889 -21.673 1.00 85.81 270 MET A C 1
ATOM 2215 O O . MET A 1 270 ? 20.589 -2.166 -20.766 1.00 85.81 270 MET A O 1
ATOM 2219 N N . LEU A 1 271 ? 19.944 -4.191 -21.479 1.00 87.62 271 LEU A N 1
ATOM 2220 C CA . LEU A 1 271 ? 20.184 -4.834 -20.186 1.00 87.62 271 LEU A CA 1
ATOM 2221 C C . LEU A 1 271 ? 21.657 -4.734 -19.778 1.00 87.62 271 LEU A C 1
ATOM 2223 O O . LEU A 1 271 ? 21.947 -4.356 -18.647 1.00 87.62 271 LEU A O 1
ATOM 2227 N N . ARG A 1 272 ? 22.594 -4.994 -20.696 1.00 87.81 272 ARG A N 1
ATOM 2228 C CA . ARG A 1 272 ? 24.041 -4.912 -20.423 1.00 87.81 272 ARG A CA 1
ATOM 2229 C C . ARG A 1 272 ? 24.527 -3.498 -20.100 1.00 87.81 272 ARG A C 1
ATOM 2231 O O . ARG A 1 272 ? 25.510 -3.363 -19.379 1.00 87.81 272 ARG A O 1
ATOM 2238 N N . GLN A 1 273 ? 23.856 -2.465 -20.609 1.00 85.50 273 GLN A N 1
ATOM 2239 C CA . GLN A 1 273 ? 24.183 -1.066 -20.307 1.00 85.50 273 GLN A CA 1
ATOM 2240 C C . GLN A 1 273 ? 23.744 -0.641 -18.901 1.00 85.50 273 GLN A C 1
ATOM 2242 O O . GLN A 1 273 ? 24.380 0.221 -18.297 1.00 85.50 273 GLN A O 1
ATOM 2247 N N . HIS A 1 274 ? 22.663 -1.225 -18.378 1.00 83.06 274 HIS A N 1
ATOM 2248 C CA . HIS A 1 274 ? 22.015 -0.742 -17.156 1.00 83.06 274 HIS A CA 1
ATOM 2249 C C . HIS A 1 274 ? 22.083 -1.711 -15.970 1.00 83.06 274 HIS A C 1
ATOM 2251 O O . HIS A 1 274 ? 21.969 -1.278 -14.823 1.00 83.06 274 HIS A O 1
ATOM 2257 N N . VAL A 1 275 ? 22.255 -3.009 -16.216 1.00 86.81 275 VAL A N 1
ATOM 2258 C CA . VAL A 1 275 ? 22.147 -4.070 -15.209 1.00 86.81 275 VAL A CA 1
ATOM 2259 C C . VAL A 1 275 ? 23.489 -4.804 -15.064 1.00 86.81 275 VAL A C 1
ATOM 2261 O O . VAL A 1 275 ? 24.132 -5.116 -16.067 1.00 86.81 275 VAL A O 1
ATOM 2264 N N . PRO A 1 276 ? 23.926 -5.139 -13.833 1.00 86.12 276 PRO A N 1
ATOM 2265 C CA . PRO A 1 276 ? 25.131 -5.931 -13.613 1.00 86.12 276 PRO A CA 1
ATOM 2266 C C . PRO A 1 276 ? 25.121 -7.281 -14.358 1.00 86.12 276 PRO A C 1
ATOM 2268 O O . PRO A 1 276 ? 24.084 -7.952 -14.387 1.00 86.12 276 PRO A O 1
ATOM 2271 N N . PRO A 1 277 ? 26.273 -7.765 -14.867 1.00 85.56 277 PRO A N 1
ATOM 2272 C CA . PRO A 1 277 ? 26.335 -8.960 -15.719 1.00 85.56 277 PRO A CA 1
ATOM 2273 C C . PRO A 1 277 ? 25.705 -10.230 -15.126 1.00 85.56 277 PRO A C 1
ATOM 2275 O O . PRO A 1 277 ? 25.132 -11.038 -15.855 1.00 85.56 277 PRO A O 1
ATOM 2278 N N . HIS A 1 278 ? 25.791 -10.414 -13.805 1.00 86.56 278 HIS A N 1
ATOM 2279 C CA . HIS A 1 278 ? 25.222 -11.577 -13.121 1.00 86.56 278 HIS A CA 1
ATOM 2280 C C . HIS A 1 278 ? 23.682 -11.571 -13.122 1.00 86.56 278 HIS A C 1
ATOM 2282 O O . HIS A 1 278 ? 23.073 -12.632 -13.245 1.00 86.56 278 HIS A O 1
ATOM 2288 N N . LEU A 1 279 ? 23.051 -10.392 -13.051 1.00 88.75 279 LEU A N 1
ATOM 2289 C CA . LEU A 1 279 ? 21.596 -10.244 -13.147 1.00 88.75 279 LEU A CA 1
ATOM 2290 C C . LEU A 1 279 ? 21.120 -10.296 -14.599 1.00 88.75 279 LEU A C 1
ATOM 2292 O O . LEU A 1 279 ? 20.083 -10.895 -14.855 1.00 88.75 279 LEU A O 1
ATOM 2296 N N . VAL A 1 280 ? 21.893 -9.765 -15.557 1.00 89.69 280 VAL A N 1
ATOM 2297 C CA . VAL A 1 280 ? 21.569 -9.861 -16.996 1.00 89.69 280 VAL A CA 1
ATOM 2298 C C . VAL A 1 280 ? 21.364 -11.316 -17.411 1.00 89.69 280 VAL A C 1
ATOM 2300 O O . VAL A 1 280 ? 20.347 -11.640 -18.014 1.00 89.69 280 VAL A O 1
ATOM 2303 N N . ARG A 1 281 ? 22.283 -12.212 -17.026 1.00 87.44 281 ARG A N 1
ATOM 2304 C CA . ARG A 1 281 ? 22.158 -13.651 -17.320 1.00 87.44 281 ARG A CA 1
ATOM 2305 C C . ARG A 1 281 ? 20.873 -14.249 -16.752 1.00 87.44 281 ARG A C 1
ATOM 2307 O O . ARG A 1 281 ? 20.228 -15.045 -17.415 1.00 87.44 281 ARG A O 1
ATOM 2314 N N . LYS A 1 282 ? 20.494 -13.855 -15.535 1.00 89.06 282 LYS A N 1
ATOM 2315 C CA . LYS A 1 282 ? 19.266 -14.335 -14.896 1.00 89.06 282 LYS A CA 1
ATOM 2316 C C . LYS A 1 282 ? 18.013 -13.834 -15.617 1.00 89.06 282 LYS A C 1
ATOM 2318 O O . LYS A 1 282 ? 17.074 -14.601 -15.763 1.00 89.06 282 LYS A O 1
ATOM 2323 N N . ILE A 1 283 ? 18.016 -12.579 -16.069 1.00 89.44 283 ILE A N 1
ATOM 2324 C CA . ILE A 1 283 ? 16.895 -11.963 -16.794 1.00 89.44 283 ILE A CA 1
ATOM 2325 C C . ILE A 1 283 ? 16.709 -12.607 -18.172 1.00 89.44 283 ILE A C 1
ATOM 2327 O O . ILE A 1 283 ? 15.582 -12.898 -18.546 1.00 89.44 283 ILE A O 1
ATOM 2331 N N . LEU A 1 284 ? 17.799 -12.863 -18.902 1.00 88.00 284 LEU A N 1
ATOM 2332 C CA . LEU A 1 284 ? 17.749 -13.491 -20.230 1.00 88.00 284 LEU A CA 1
ATOM 2333 C C . LEU A 1 284 ? 17.280 -14.955 -20.204 1.00 88.00 284 LEU A C 1
ATOM 2335 O O . LEU A 1 284 ? 16.875 -15.470 -21.238 1.00 88.00 284 LEU A O 1
ATOM 2339 N N . ASN A 1 285 ? 17.346 -15.613 -19.043 1.00 83.81 285 ASN A N 1
ATOM 2340 C CA . ASN A 1 285 ? 16.929 -17.004 -18.853 1.00 83.81 285 ASN A CA 1
ATOM 2341 C C . ASN A 1 285 ? 15.470 -17.154 -18.370 1.00 83.81 285 ASN A C 1
ATOM 2343 O O . ASN A 1 285 ? 15.064 -18.274 -18.060 1.00 83.81 285 ASN A O 1
ATOM 2347 N N . LEU A 1 286 ? 14.722 -16.050 -18.232 1.00 81.56 286 LEU A N 1
ATOM 2348 C CA . LEU A 1 286 ? 13.278 -16.055 -17.951 1.00 81.56 286 LEU A CA 1
ATOM 2349 C C . LEU A 1 286 ? 12.468 -16.329 -19.218 1.00 81.56 286 LEU A C 1
ATOM 2351 O O . LEU A 1 286 ? 11.466 -17.066 -19.094 1.00 81.56 286 LEU A O 1
#

Radius of gyration: 27.04 Å; Cα contacts (8 Å, |Δi|>4): 200; chains: 1; bounding box: 56×59×80 Å

pLDDT: mean 74.13, std 14.6, range [36.78, 92.19]

Organism: Solanum commersonii (NCBI:txid4109)

Solvent-accessible surface area (backbone atoms only — not comparable to full-atom values): 18003 Å² total; per-residue (Å²): 124,65,73,80,75,62,80,72,95,66,92,85,70,85,81,68,92,42,72,65,58,54,49,52,51,51,51,50,51,65,73,58,58,74,72,64,50,51,48,86,84,67,50,80,40,59,51,71,68,54,46,51,49,54,50,51,54,52,49,46,58,63,72,51,58,76,90,68,72,78,69,62,73,64,59,71,73,52,75,84,86,68,52,72,67,56,50,52,59,72,69,46,81,78,48,75,66,54,53,49,52,54,56,69,68,55,58,64,83,51,81,49,53,99,85,67,59,36,54,45,61,66,44,68,75,61,84,90,86,82,89,83,79,86,81,80,75,77,49,71,68,55,43,27,30,48,57,94,74,71,18,74,53,48,78,44,65,66,57,54,51,50,53,50,39,49,53,51,48,51,43,48,73,72,45,89,41,53,70,33,52,50,49,40,66,64,75,30,77,88,40,57,76,86,74,52,74,91,62,92,87,57,55,70,72,58,49,55,35,61,73,47,40,65,70,50,53,73,74,47,71,46,68,85,88,44,73,79,42,34,50,40,68,39,16,58,78,77,78,48,30,51,61,77,80,47,70,86,89,61,87,83,70,88,49,40,44,58,82,48,40,57,98,87,38,74,42,61,74,61,39,64,76,76,40,61,72,76,57,38,58,57,61,76,72,109